Protein AF-A0AAU9PNP9-F1 (afdb_monomer)

Solvent-accessible surface area (backbone atoms only — not comparable to full-atom values): 13789 Å² total; per-residue (Å²): 142,91,84,80,79,74,67,66,65,58,49,56,53,52,50,39,52,51,36,48,78,72,65,42,57,69,62,28,52,54,51,42,51,53,54,66,73,71,56,67,99,46,78,76,41,34,61,48,32,48,52,41,36,50,53,36,59,77,66,61,78,50,58,68,66,56,42,44,59,70,21,48,48,49,30,50,58,59,48,67,74,57,88,57,95,46,73,68,55,50,51,50,43,53,52,50,53,49,52,48,51,53,50,52,48,54,51,49,50,55,48,52,55,49,65,67,30,67,68,52,45,50,54,50,52,51,51,50,53,53,51,52,52,52,52,52,50,51,53,49,49,54,50,47,39,51,48,51,62,76,45,67,94,52,34,69,65,45,51,56,49,51,52,51,48,38,72,77,39,65,90,36,63,72,50,52,53,48,50,54,52,33,61,71,73,32,67,71,72,76,48,55,90,46,47,64,65,53,53,65,63,66,78,72,71,97,71,75,96,53,98,81,36,72,66,60,58,44,54,58,69,65,26,72,65,57,62,51,50,57,53,54,59,66,66,70,78,119

InterPro domains:
  IPR038980 Serine/threonine-protein kinase ATM, plant [PTHR37079] (12-131)

Mean predicted aligned error: 16.33 Å

pLDDT: mean 71.62, std 15.39, range [35.06, 94.81]

Organism: NCBI:txid75947

Foldseek 3Di:
DPPDPPPPLVVLVVVLVVCVVVVVLVVSLVSLVVSLVPDDLDLVSLVSLLVNLVSCLVVVVDDLVCSLPSRLVSSLVSLVVDPDPDPVSVVVNVVSVVSSVVSVVVVVVVVVCLVPDPVNVVVVVVVVVVVVVLVVVLVLLVVLLVVQLPDDPCLVVSVVVLVVCCVVVVVDVSSVVSVVVSLVRGDPVSCVVCLVVLVVVLVDDPDDDDCSDPNNVVVVVNPPPRVVVVVVVVVPPD

Nearest PDB structures (foldseek):
  9hmf-assembly1_K  TM=3.144E-01  e=1.156E+00  Campylobacter jejuni
  5w5i-assembly1_C  TM=2.755E-01  e=7.717E-01  Homo sapiens
  5i4e-assembly1_A  TM=2.021E-01  e=1.823E+00  Homo sapiens

Sequence (238 aa):
MATKKINNEDQLVEEAKLLWAQGQHEMVINLAKYISENRKMNEAAADVYRLVGKWLAETRSSNSRAILEKYLKNVVNLADKHQSTDKKSVARQGQTHFQLAHYADAVFRSYEERLTSNEWQAAMRLRKHKQDRDNFLSIALEGYKRCLVIGDKYDVRVVFRLVSLWFGLSTRQIVVDGMLSTIKEVQSCKFIPLVYHIASRLGSSKDSQGPNTFQVRTLEFTGVHRISLDKASLHMEF

Structure (mmCIF, N/CA/C/O backbone):
data_AF-A0AAU9PNP9-F1
#
_entry.id   AF-A0AAU9PNP9-F1
#
loop_
_atom_site.group_PDB
_atom_site.id
_atom_site.type_symbol
_atom_site.label_atom_id
_atom_site.label_alt_id
_atom_site.label_comp_id
_atom_site.label_asym_id
_atom_site.label_entity_id
_atom_site.label_seq_id
_atom_site.pdbx_PDB_ins_code
_atom_site.Cartn_x
_atom_site.Cartn_y
_atom_site.Cartn_z
_atom_site.occupancy
_atom_site.B_iso_or_equiv
_atom_site.auth_seq_id
_atom_site.auth_comp_id
_atom_site.auth_asym_id
_atom_site.auth_atom_id
_atom_site.pdbx_PDB_model_num
ATOM 1 N N . MET A 1 1 ? -47.013 18.474 32.536 1.00 35.56 1 MET A N 1
ATOM 2 C CA . MET A 1 1 ? -46.897 17.063 32.097 1.00 35.56 1 MET A CA 1
ATOM 3 C C . MET A 1 1 ? -45.588 16.892 31.333 1.00 35.56 1 MET A C 1
ATOM 5 O O . MET A 1 1 ? -45.535 17.224 30.160 1.00 35.56 1 MET A O 1
ATOM 9 N N . ALA A 1 2 ? -44.515 16.474 32.009 1.00 39.31 2 ALA A N 1
ATOM 10 C CA . ALA A 1 2 ? -43.149 16.487 31.468 1.00 39.31 2 ALA A CA 1
ATOM 11 C C . ALA A 1 2 ? -42.393 15.174 31.758 1.00 39.31 2 ALA A C 1
ATOM 13 O O . ALA A 1 2 ? -41.297 15.190 32.304 1.00 39.31 2 ALA A O 1
ATOM 14 N N . THR A 1 3 ? -42.980 14.021 31.425 1.00 40.28 3 THR A N 1
ATOM 15 C CA . THR A 1 3 ? -42.414 12.700 31.771 1.00 40.28 3 THR A CA 1
ATOM 16 C C . THR A 1 3 ? -42.626 11.655 30.670 1.00 40.28 3 THR A C 1
ATOM 18 O O . THR A 1 3 ? -43.250 10.622 30.893 1.00 40.28 3 THR A O 1
ATOM 21 N N . LYS A 1 4 ? -42.125 11.891 29.446 1.00 41.47 4 LYS A N 1
ATOM 22 C CA . LYS A 1 4 ? -42.169 10.839 28.402 1.00 41.47 4 LYS A CA 1
ATOM 23 C C . LYS A 1 4 ? -40.990 10.753 27.429 1.00 41.47 4 LYS A C 1
ATOM 25 O O . LYS A 1 4 ? -41.072 10.009 26.462 1.00 41.47 4 LYS A O 1
ATOM 30 N N . LYS A 1 5 ? -39.883 11.463 27.680 1.00 45.12 5 LYS A N 1
ATOM 31 C CA . LYS A 1 5 ? -38.672 11.385 26.833 1.00 45.12 5 LYS A CA 1
ATOM 32 C C . LYS A 1 5 ? -37.518 10.572 27.429 1.00 45.12 5 LYS A C 1
ATOM 34 O O . LYS A 1 5 ? -36.577 10.281 26.710 1.00 45.12 5 LYS A O 1
ATOM 39 N N . ILE A 1 6 ? -37.610 10.179 28.701 1.00 47.09 6 ILE A N 1
ATOM 40 C CA . ILE A 1 6 ? -36.528 9.482 29.420 1.00 47.09 6 ILE A CA 1
ATOM 41 C C . ILE A 1 6 ? -36.566 7.955 29.179 1.00 47.09 6 ILE A C 1
ATOM 43 O O . ILE A 1 6 ? -35.537 7.302 29.250 1.00 47.09 6 ILE A O 1
ATOM 47 N N . ASN A 1 7 ? -37.706 7.376 28.778 1.00 52.00 7 ASN A N 1
ATOM 48 C CA . ASN A 1 7 ? -37.847 5.910 28.718 1.00 52.00 7 ASN A CA 1
ATOM 49 C C . ASN A 1 7 ? -37.267 5.232 27.465 1.00 52.00 7 ASN A C 1
ATOM 51 O O . ASN A 1 7 ? -36.976 4.045 27.524 1.00 52.00 7 ASN A O 1
ATOM 55 N N . ASN A 1 8 ? -37.104 5.933 26.339 1.00 59.75 8 ASN A N 1
ATOM 56 C CA . ASN A 1 8 ? -36.746 5.260 25.081 1.00 59.75 8 ASN A CA 1
ATOM 57 C C . ASN A 1 8 ? -35.229 5.018 24.943 1.00 59.75 8 ASN A C 1
ATOM 59 O O . ASN A 1 8 ? -34.804 4.072 24.291 1.00 59.75 8 ASN A O 1
ATOM 63 N N . GLU A 1 9 ? -34.395 5.861 25.559 1.00 62.22 9 GLU A N 1
ATOM 64 C CA . GLU A 1 9 ? -32.932 5.795 25.406 1.00 62.22 9 GLU A CA 1
ATOM 65 C C . GLU A 1 9 ? -32.271 4.750 26.309 1.00 62.22 9 GLU A C 1
ATOM 67 O O . GLU A 1 9 ? -31.285 4.135 25.903 1.00 62.22 9 GLU A O 1
ATOM 72 N N . ASP A 1 10 ? -32.803 4.535 27.512 1.00 66.69 10 ASP A N 1
ATOM 73 C CA . ASP A 1 10 ? -32.318 3.489 28.418 1.00 66.69 10 ASP A CA 1
ATOM 74 C C . ASP A 1 10 ? -32.810 2.105 27.972 1.00 66.69 10 ASP A C 1
ATOM 76 O O . ASP A 1 10 ? -32.077 1.123 28.076 1.00 66.69 10 ASP A O 1
ATOM 80 N N . GLN A 1 11 ? -33.997 2.037 27.357 1.00 72.88 11 GLN A N 1
ATOM 81 C CA . GLN A 1 11 ? -34.533 0.809 26.772 1.00 72.88 11 GLN A CA 1
ATOM 82 C C . GLN A 1 11 ? -33.646 0.273 25.636 1.00 72.88 11 GLN A C 1
ATOM 84 O O . GLN A 1 11 ? -33.367 -0.921 25.601 1.00 72.88 11 GLN A O 1
ATOM 89 N N . LEU A 1 12 ? -33.125 1.150 24.770 1.00 73.88 12 LEU A N 1
ATOM 90 C CA . LEU A 1 12 ? -32.201 0.764 23.693 1.00 73.88 12 LEU A CA 1
ATOM 91 C C . LEU A 1 12 ? -30.855 0.235 24.221 1.00 73.88 12 LEU A C 1
ATOM 93 O O . LEU A 1 12 ? -30.240 -0.632 23.602 1.00 73.88 12 LEU A O 1
ATOM 97 N N . VAL A 1 13 ? -30.381 0.741 25.365 1.00 76.50 13 VAL A N 1
ATOM 98 C CA . VAL A 1 13 ? -29.138 0.264 25.996 1.00 76.50 13 VAL A CA 1
ATOM 99 C C . VAL A 1 13 ? -29.343 -1.108 26.639 1.00 76.50 13 VAL A C 1
ATOM 101 O O . VAL A 1 13 ? -28.475 -1.971 26.513 1.00 76.50 13 VAL A O 1
ATOM 104 N N . GLU A 1 14 ? -30.478 -1.333 27.302 1.00 79.19 14 GLU A N 1
ATOM 105 C CA . GLU A 1 14 ? -30.820 -2.647 27.859 1.00 79.19 14 GLU A CA 1
ATOM 106 C C . GLU A 1 14 ? -31.075 -3.689 26.761 1.00 79.19 14 GLU A C 1
ATOM 108 O O . GLU A 1 14 ? -30.594 -4.817 26.861 1.00 79.19 14 GLU A O 1
ATOM 113 N N . GLU A 1 15 ? -31.724 -3.304 25.661 1.00 79.31 15 GLU A N 1
ATOM 114 C CA . GLU A 1 15 ? -31.883 -4.158 24.480 1.00 79.31 15 GLU A CA 1
ATOM 115 C C . GLU A 1 15 ? -30.523 -4.555 23.889 1.00 79.31 15 GLU A C 1
ATOM 117 O O . GLU A 1 15 ? -30.273 -5.734 23.636 1.00 79.31 15 GLU A O 1
ATOM 122 N N . ALA A 1 16 ? -29.587 -3.608 23.771 1.00 78.94 16 ALA A N 1
ATOM 123 C CA . ALA A 1 16 ? -28.230 -3.907 23.325 1.00 78.94 16 ALA A CA 1
ATOM 124 C C . ALA A 1 16 ? -27.496 -4.888 24.264 1.00 78.94 16 ALA A C 1
ATOM 126 O O . ALA A 1 16 ? -26.783 -5.774 23.790 1.00 78.94 16 ALA A O 1
ATOM 127 N N . LYS A 1 17 ? -27.685 -4.781 25.588 1.00 81.44 17 LYS A N 1
ATOM 128 C CA . LYS A 1 17 ? -27.109 -5.729 26.564 1.00 81.44 17 LYS A CA 1
ATOM 129 C C . LYS A 1 17 ? -27.721 -7.126 26.443 1.00 81.44 17 LYS A C 1
ATOM 131 O O . LYS A 1 17 ? -26.993 -8.113 26.543 1.00 81.44 17 LYS A O 1
ATOM 136 N N . LEU A 1 18 ? -29.031 -7.218 26.217 1.00 84.69 18 LEU A N 1
ATOM 137 C CA . LEU A 1 18 ? -29.730 -8.490 26.016 1.00 84.69 18 LEU A CA 1
ATOM 138 C C . LEU A 1 18 ? -29.262 -9.187 24.736 1.00 84.69 18 LEU A C 1
ATOM 140 O O . LEU A 1 18 ? -28.905 -10.363 24.776 1.00 84.69 18 LEU A O 1
ATOM 144 N N . LEU A 1 19 ? -29.182 -8.452 23.625 1.00 81.06 19 LEU A N 1
ATOM 145 C CA . LEU A 1 19 ? -28.675 -8.966 22.349 1.00 81.06 19 LEU A CA 1
ATOM 146 C C . LEU A 1 19 ? -27.215 -9.432 22.458 1.00 81.06 19 LEU A C 1
ATOM 148 O O . LEU A 1 19 ? -26.823 -10.422 21.838 1.00 81.06 19 LEU A O 1
ATOM 152 N N . TRP A 1 20 ? -26.418 -8.763 23.297 1.00 79.88 20 TRP A N 1
ATOM 153 C CA . TRP A 1 20 ? -25.053 -9.186 23.593 1.00 79.88 20 TRP A CA 1
ATOM 154 C C . TRP A 1 20 ? -25.008 -10.509 24.360 1.00 79.88 20 TRP A C 1
ATOM 156 O O . TRP A 1 20 ? -24.233 -11.394 24.005 1.00 79.88 20 TRP A O 1
ATOM 166 N N . ALA A 1 21 ? -25.866 -10.679 25.370 1.00 83.31 21 ALA A N 1
ATOM 167 C CA . ALA A 1 21 ? -25.982 -11.936 26.112 1.00 83.31 21 ALA A CA 1
ATOM 168 C C . ALA A 1 21 ? -26.477 -13.100 25.231 1.00 83.31 21 ALA A C 1
ATOM 170 O O . ALA A 1 21 ? -26.132 -14.251 25.479 1.00 83.31 21 ALA A O 1
ATOM 171 N N . GLN A 1 22 ? -27.245 -12.795 24.183 1.00 85.38 22 GLN A N 1
ATOM 172 C CA . GLN A 1 22 ? -27.723 -13.755 23.183 1.00 85.38 22 GLN A CA 1
ATOM 173 C C . GLN A 1 22 ? -26.691 -14.074 22.083 1.00 85.38 22 GLN A C 1
ATOM 175 O O . GLN A 1 22 ? -26.958 -14.918 21.230 1.00 85.38 22 GLN A O 1
ATOM 180 N N . GLY A 1 23 ? -25.523 -13.417 22.076 1.00 79.88 23 GLY A N 1
ATOM 181 C CA . GLY A 1 23 ? -24.447 -13.663 21.106 1.00 79.88 23 GLY A CA 1
ATOM 182 C C . GLY A 1 23 ? -24.648 -13.017 19.729 1.00 79.88 23 GLY A C 1
ATOM 183 O O . GLY A 1 23 ? -23.889 -13.296 18.801 1.00 79.88 23 GLY A O 1
ATOM 184 N N . GLN A 1 24 ? -25.636 -12.131 19.562 1.00 82.81 24 GLN A N 1
ATOM 185 C CA . GLN A 1 24 ? -25.901 -11.441 18.293 1.00 82.81 24 GLN A CA 1
ATOM 186 C C . GLN A 1 24 ? -24.978 -10.227 18.101 1.00 82.81 24 GLN A C 1
ATOM 188 O O . GLN A 1 24 ? -25.413 -9.075 18.069 1.00 82.81 24 GLN A O 1
ATOM 193 N N . HIS A 1 25 ? -23.674 -10.479 17.975 1.00 77.62 25 HIS A N 1
ATOM 194 C CA . HIS A 1 25 ? -22.650 -9.434 18.011 1.00 77.62 25 HIS A CA 1
ATOM 195 C C . HIS A 1 25 ? -22.803 -8.357 16.920 1.00 77.62 25 HIS A C 1
ATOM 197 O O . HIS A 1 25 ? -22.663 -7.175 17.228 1.00 77.62 25 HIS A O 1
ATOM 203 N N . GLU A 1 26 ? -23.143 -8.714 15.674 1.00 78.19 26 GLU A N 1
ATOM 204 C CA . GLU A 1 26 ? -23.312 -7.737 14.579 1.00 78.19 26 GLU A CA 1
ATOM 205 C C . GLU A 1 26 ? -24.470 -6.760 14.815 1.00 78.19 26 GLU A C 1
ATOM 207 O O . GLU A 1 26 ? -24.326 -5.553 14.599 1.00 78.19 26 GLU A O 1
ATOM 212 N N . MET A 1 27 ? -25.604 -7.264 15.311 1.00 74.88 27 MET A N 1
ATOM 213 C CA . MET A 1 27 ? -26.769 -6.436 15.621 1.00 74.88 27 MET A CA 1
ATOM 214 C C . MET A 1 27 ? -26.459 -5.477 16.773 1.00 74.88 27 MET A C 1
ATOM 216 O O . MET A 1 27 ? -26.782 -4.291 16.691 1.00 74.88 27 MET A O 1
ATOM 220 N N . VAL A 1 28 ? -25.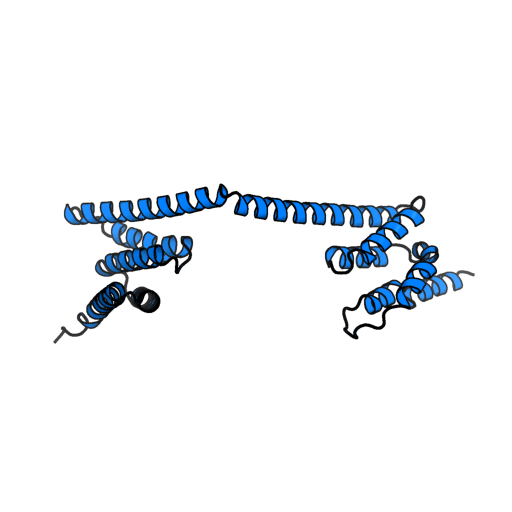739 -5.955 17.797 1.00 79.88 28 VAL A N 1
ATOM 221 C CA . VAL A 1 28 ? -25.275 -5.109 18.907 1.00 79.88 28 VAL A CA 1
ATOM 222 C C . VAL A 1 28 ? -24.354 -4.002 18.410 1.00 79.88 28 VAL A C 1
ATOM 224 O O . VAL A 1 28 ? -24.499 -2.865 18.843 1.00 79.88 28 VAL A O 1
ATOM 227 N N . ILE A 1 29 ? -23.438 -4.287 17.481 1.00 78.88 29 ILE A N 1
ATOM 228 C CA . ILE A 1 29 ? -22.523 -3.279 16.924 1.00 78.88 29 ILE A CA 1
ATOM 229 C C . ILE A 1 29 ? -23.286 -2.188 16.163 1.00 78.88 29 ILE A C 1
ATOM 231 O O . ILE A 1 29 ? -22.989 -1.001 16.321 1.00 78.88 29 ILE A O 1
ATOM 235 N N . ASN A 1 30 ? -24.261 -2.568 15.338 1.00 80.06 30 ASN A N 1
ATOM 236 C CA . ASN A 1 30 ? -25.053 -1.609 14.567 1.00 80.06 30 ASN A CA 1
ATOM 237 C C . ASN A 1 30 ? -25.940 -0.756 15.481 1.00 80.06 30 ASN A C 1
ATOM 239 O O . ASN A 1 30 ? -25.964 0.470 15.347 1.00 80.06 30 ASN A O 1
ATOM 243 N N . LEU A 1 31 ? -26.583 -1.383 16.468 1.00 77.75 31 LEU A N 1
ATOM 244 C CA . LEU A 1 31 ? -27.379 -0.693 17.479 1.00 77.75 31 LEU A CA 1
ATOM 245 C C . LEU A 1 31 ? -26.506 0.244 18.332 1.00 77.75 31 LEU A C 1
ATOM 247 O O . LEU A 1 31 ? -26.860 1.396 18.559 1.00 77.75 31 LEU A O 1
ATOM 251 N N . ALA A 1 32 ? -25.312 -0.199 18.722 1.00 76.44 32 ALA A N 1
ATOM 252 C CA . ALA A 1 32 ? -24.328 0.593 19.453 1.00 76.44 32 ALA A CA 1
ATOM 253 C C . ALA A 1 32 ? -23.862 1.836 18.675 1.00 76.44 32 ALA A C 1
ATOM 255 O O . ALA A 1 32 ? -23.763 2.926 19.247 1.00 76.44 32 ALA A O 1
ATOM 256 N N . LYS A 1 33 ? -23.610 1.704 17.364 1.00 75.56 33 LYS A N 1
ATOM 257 C CA . LYS A 1 33 ? -23.285 2.842 16.488 1.00 75.56 33 LYS A CA 1
ATOM 258 C C . LYS A 1 33 ? -24.450 3.829 16.420 1.00 75.56 33 LYS A C 1
ATOM 260 O O . LYS A 1 33 ? -24.233 5.019 16.642 1.00 75.56 33 LYS A O 1
ATOM 265 N N . TYR A 1 34 ? -25.669 3.330 16.234 1.00 79.44 34 TYR A N 1
ATOM 266 C CA . TYR A 1 34 ? -26.884 4.143 16.197 1.00 79.44 34 TYR A CA 1
ATOM 267 C C . TYR A 1 34 ? -27.121 4.918 17.505 1.00 79.44 34 TYR A C 1
ATOM 269 O O . TYR A 1 34 ? -27.380 6.121 17.483 1.00 79.44 34 TYR A O 1
ATOM 277 N N . ILE A 1 35 ? -26.964 4.266 18.661 1.00 75.94 35 ILE A N 1
ATOM 278 C CA . ILE A 1 35 ? -27.102 4.920 19.972 1.00 75.94 35 ILE A CA 1
ATOM 279 C C . ILE A 1 35 ? -26.035 6.015 20.143 1.00 75.94 35 ILE A C 1
ATOM 281 O O . ILE A 1 35 ? -26.321 7.089 20.674 1.00 75.94 35 ILE A O 1
ATOM 285 N N . SER A 1 36 ? -24.811 5.767 19.666 1.00 72.12 36 SER A N 1
ATOM 286 C CA . SER A 1 36 ? -23.695 6.712 19.785 1.00 72.12 36 SER A CA 1
ATOM 287 C C . SER A 1 36 ? -23.837 7.970 18.923 1.00 72.12 36 SER A C 1
ATOM 289 O O . SER A 1 36 ? -23.277 9.007 19.274 1.00 72.12 36 SER A O 1
ATOM 291 N N . GLU A 1 37 ? -24.567 7.884 17.809 1.00 74.06 37 GLU A N 1
ATOM 292 C CA . GLU A 1 37 ? -24.794 8.997 16.877 1.00 74.06 37 GLU A CA 1
ATOM 293 C C . GLU A 1 37 ? -25.996 9.856 17.284 1.00 74.06 37 GLU A C 1
ATOM 295 O O . GLU A 1 37 ? -26.007 11.057 17.023 1.00 74.06 37 GLU A O 1
ATOM 300 N N . ASN A 1 38 ? -26.963 9.271 17.996 1.00 68.94 38 ASN A N 1
ATOM 301 C CA . ASN A 1 38 ? -28.178 9.965 18.423 1.00 68.94 38 ASN A CA 1
ATOM 302 C C . ASN A 1 38 ? -28.107 10.578 19.833 1.00 68.94 38 ASN A C 1
ATOM 304 O O . ASN A 1 38 ? -28.953 11.408 20.174 1.00 68.94 38 ASN A O 1
ATOM 308 N N . ARG A 1 39 ? -27.126 10.207 20.674 1.00 64.62 39 ARG A N 1
ATOM 309 C CA . ARG A 1 39 ? -27.019 10.751 22.041 1.00 64.62 39 ARG A CA 1
ATOM 310 C C . ARG A 1 39 ? -26.385 12.142 22.079 1.00 64.62 39 ARG A C 1
ATOM 312 O O . ARG A 1 39 ? -25.310 12.383 21.536 1.00 64.62 39 ARG A O 1
ATOM 319 N N . LYS A 1 40 ? -27.014 13.045 22.841 1.00 59.84 40 LYS A N 1
ATOM 320 C CA . LYS A 1 40 ? -26.400 14.313 23.265 1.00 59.84 40 LYS A CA 1
ATOM 321 C C . LYS A 1 40 ? -25.300 14.051 24.304 1.00 59.84 40 LYS A C 1
ATOM 323 O O . LYS A 1 40 ? -25.410 13.133 25.114 1.00 59.84 40 LYS A O 1
ATOM 328 N N . MET A 1 41 ? -24.256 14.881 24.274 1.00 55.31 41 MET A N 1
ATOM 329 C CA . MET A 1 41 ? -23.075 14.860 25.154 1.00 55.31 41 MET A CA 1
ATOM 330 C C . MET A 1 41 ? -23.445 15.125 26.632 1.00 55.31 41 MET A C 1
ATOM 332 O O . MET A 1 41 ? -23.243 16.227 27.129 1.00 55.31 41 MET A O 1
ATOM 336 N N . ASN A 1 42 ? -23.997 14.120 27.319 1.00 59.25 42 ASN A N 1
ATOM 337 C CA . ASN A 1 42 ? -24.372 14.143 28.741 1.00 59.25 42 ASN A CA 1
ATOM 338 C C . ASN A 1 42 ? -23.568 13.098 29.543 1.00 59.25 42 ASN A C 1
ATOM 340 O O . ASN A 1 42 ? -22.994 12.178 28.965 1.00 59.25 42 ASN A O 1
ATOM 344 N N . GLU A 1 43 ? -23.586 13.175 30.878 1.00 56.69 43 GLU A N 1
ATOM 345 C CA . GLU A 1 43 ? -22.874 12.242 31.776 1.00 56.69 43 GLU A CA 1
ATOM 346 C C . GLU A 1 43 ? -23.274 10.769 31.539 1.00 56.69 43 GLU A C 1
ATOM 348 O O . GLU A 1 43 ? -22.416 9.898 31.418 1.00 56.69 43 GLU A O 1
ATOM 353 N N . ALA A 1 44 ? -24.565 10.495 31.313 1.00 61.97 44 ALA A N 1
ATOM 354 C CA . ALA A 1 44 ? -25.053 9.157 30.959 1.00 61.97 44 ALA A CA 1
ATOM 355 C C . ALA A 1 44 ? -24.565 8.671 29.577 1.00 61.97 44 ALA A C 1
ATOM 357 O O . ALA A 1 44 ? -24.612 7.479 29.283 1.00 61.97 44 ALA A O 1
ATOM 358 N N . ALA A 1 45 ? -24.118 9.570 28.692 1.00 67.50 45 ALA A N 1
ATOM 359 C CA . ALA A 1 45 ? -23.546 9.190 27.403 1.00 67.50 45 ALA A CA 1
ATOM 360 C C . ALA A 1 45 ? -22.128 8.618 27.557 1.00 67.50 45 ALA A C 1
ATOM 362 O O . ALA A 1 45 ? -21.765 7.726 26.793 1.00 67.50 45 ALA A O 1
ATOM 363 N N . ALA A 1 46 ? -21.357 9.049 28.565 1.00 67.44 46 ALA A N 1
ATOM 364 C CA . ALA A 1 46 ? -20.016 8.521 28.834 1.00 67.44 46 ALA A CA 1
ATOM 365 C C . ALA A 1 46 ? -20.040 7.006 29.119 1.00 67.44 46 ALA A C 1
ATOM 367 O O . ALA A 1 46 ? -19.233 6.258 28.563 1.00 67.44 46 ALA A O 1
ATOM 368 N N . ASP A 1 47 ? -21.018 6.533 29.899 1.00 71.25 47 ASP A N 1
ATOM 369 C CA . ASP A 1 47 ? -21.206 5.105 30.189 1.00 71.25 47 ASP A CA 1
ATOM 370 C C . ASP A 1 47 ? -21.544 4.280 28.942 1.00 71.25 47 ASP A C 1
ATOM 372 O O . ASP A 1 47 ? -21.067 3.153 28.784 1.00 71.25 47 ASP A O 1
ATOM 376 N N . VAL A 1 48 ? -22.320 4.860 28.026 1.00 74.00 48 VAL A N 1
ATOM 377 C CA . VAL A 1 48 ? -22.682 4.220 26.760 1.00 74.00 48 VAL A CA 1
ATOM 378 C C . VAL A 1 48 ? -21.487 4.175 25.811 1.00 74.00 48 VAL A C 1
ATOM 380 O O . VAL A 1 48 ? -21.176 3.104 25.299 1.00 74.00 48 VAL A O 1
ATOM 383 N N . TYR A 1 49 ? -20.752 5.276 25.619 1.00 75.25 49 TYR A N 1
ATOM 384 C CA . TYR A 1 49 ? -19.535 5.274 24.792 1.00 75.25 49 TYR A CA 1
ATOM 385 C C . TYR A 1 49 ? -18.487 4.280 25.312 1.00 75.25 49 TYR A C 1
ATOM 387 O O . TYR A 1 49 ? -17.803 3.637 24.515 1.00 75.25 49 TYR A O 1
ATOM 395 N N . ARG A 1 50 ? -18.405 4.095 26.635 1.00 75.56 50 ARG A N 1
ATOM 396 C CA . ARG A 1 50 ? -17.552 3.089 27.280 1.00 75.56 50 ARG A CA 1
ATOM 397 C C . ARG A 1 50 ? -17.984 1.662 26.942 1.00 75.56 50 ARG A C 1
ATOM 399 O O . ARG A 1 50 ? -17.150 0.856 26.530 1.00 75.56 50 ARG A O 1
ATOM 406 N N . LEU A 1 51 ? -19.275 1.355 27.079 1.00 75.88 51 LEU A N 1
ATOM 407 C CA . LEU A 1 51 ? -19.828 0.033 26.770 1.00 75.88 51 LEU A CA 1
ATOM 408 C C . LEU A 1 51 ? -19.677 -0.307 25.279 1.00 75.88 51 LEU A C 1
ATOM 410 O O . LEU A 1 51 ? -19.207 -1.388 24.934 1.00 75.88 51 LEU A O 1
ATOM 414 N N . VAL A 1 52 ? -19.977 0.655 24.403 1.00 78.19 52 VAL A N 1
ATOM 415 C CA . VAL A 1 52 ? -19.802 0.520 22.952 1.00 78.19 52 VAL A CA 1
ATOM 416 C C . VAL A 1 52 ? -18.329 0.335 22.587 1.00 78.19 52 VAL A C 1
ATOM 418 O O . VAL A 1 52 ? -18.004 -0.552 21.801 1.00 78.19 52 VAL A O 1
ATOM 421 N N . GLY A 1 53 ? -17.421 1.112 23.186 1.00 77.19 53 GLY A N 1
ATOM 422 C CA . GLY A 1 53 ? -15.980 0.954 22.986 1.00 77.19 53 GLY A CA 1
ATOM 423 C C . GLY A 1 53 ? -15.482 -0.440 23.379 1.00 77.19 53 GLY A C 1
ATOM 424 O O . GLY A 1 53 ? -14.709 -1.042 22.634 1.00 77.19 53 GLY A O 1
ATOM 425 N N . LYS A 1 54 ? -15.982 -0.989 24.496 1.00 80.25 54 LYS A N 1
ATOM 426 C CA . LYS A 1 54 ? -15.676 -2.355 24.944 1.00 80.25 54 LYS A CA 1
ATOM 427 C C . LYS A 1 54 ? -16.169 -3.409 23.947 1.00 80.25 54 LYS A C 1
ATOM 429 O O . LYS A 1 54 ? -15.385 -4.251 23.520 1.00 80.25 54 LYS A O 1
ATOM 434 N N . TRP A 1 55 ? -17.431 -3.344 23.531 1.00 81.56 55 TRP A N 1
ATOM 435 C CA . TRP A 1 55 ? -18.002 -4.316 22.594 1.00 81.56 55 TRP A CA 1
ATOM 436 C C . TRP A 1 55 ? -17.346 -4.272 21.211 1.00 81.56 55 TRP A C 1
ATOM 438 O O . TRP A 1 55 ? -17.085 -5.319 20.617 1.00 81.56 55 TRP A O 1
ATOM 448 N N . LEU A 1 56 ? -17.013 -3.077 20.712 1.00 75.50 56 LEU A N 1
ATOM 449 C CA . LEU A 1 56 ? -16.277 -2.903 19.455 1.00 75.50 56 LEU A CA 1
ATOM 450 C C . LEU A 1 56 ? -14.856 -3.476 19.527 1.00 75.50 56 LEU A C 1
ATOM 452 O O . LEU A 1 56 ? -14.361 -4.012 18.534 1.00 75.50 56 LEU A O 1
ATOM 456 N N . ALA A 1 57 ? -14.209 -3.370 20.689 1.00 72.44 57 ALA A N 1
ATOM 457 C CA . ALA A 1 57 ? -12.892 -3.945 20.929 1.00 72.44 57 ALA A CA 1
ATOM 458 C C . ALA A 1 57 ? -12.936 -5.480 20.968 1.00 72.44 57 ALA A C 1
ATOM 460 O O . ALA A 1 57 ? -12.131 -6.128 20.301 1.00 72.44 57 ALA A O 1
ATOM 461 N N . GLU A 1 58 ? -13.895 -6.055 21.700 1.00 74.62 58 GLU A N 1
ATOM 462 C CA . GLU A 1 58 ? -14.054 -7.509 21.852 1.00 74.62 58 GLU A CA 1
ATOM 463 C C . GLU A 1 58 ? -14.430 -8.195 20.530 1.00 74.62 58 GLU A C 1
ATOM 465 O O . GLU A 1 58 ? -13.929 -9.273 20.226 1.00 74.62 58 GLU A O 1
ATOM 470 N N . THR A 1 59 ? -15.236 -7.541 19.691 1.00 74.62 59 THR A N 1
ATOM 471 C CA . THR A 1 59 ? -15.645 -8.077 18.377 1.00 74.62 59 THR A CA 1
ATOM 472 C C . THR A 1 59 ? -14.672 -7.766 17.241 1.00 74.62 59 THR A C 1
ATOM 474 O O . THR A 1 59 ? -14.877 -8.238 16.125 1.00 74.62 59 THR A O 1
ATOM 477 N N . ARG A 1 60 ? -13.634 -6.946 17.479 1.00 66.38 60 ARG A N 1
ATOM 478 C CA . ARG A 1 60 ? -12.700 -6.434 16.450 1.00 66.38 60 ARG A CA 1
ATOM 479 C C . ARG A 1 60 ? -13.395 -5.814 15.224 1.00 66.38 60 ARG A C 1
ATOM 481 O O . ARG A 1 60 ? -12.799 -5.702 14.156 1.00 66.38 60 ARG A O 1
ATOM 488 N N . SER A 1 61 ? -14.650 -5.390 15.368 1.00 60.88 61 SER A N 1
ATOM 489 C CA . SER A 1 61 ? -15.500 -4.955 14.250 1.00 60.88 61 SER A CA 1
ATOM 490 C C . SER A 1 61 ? -15.196 -3.525 13.779 1.00 60.88 61 SER A C 1
ATOM 492 O O . SER A 1 61 ? -15.730 -3.034 12.784 1.00 60.88 61 SER A O 1
ATOM 494 N N . SER A 1 62 ? -14.340 -2.795 14.493 1.00 61.69 62 SER A N 1
ATOM 495 C CA . SER A 1 62 ? -13.899 -1.457 14.102 1.00 61.69 62 SER A CA 1
ATOM 496 C C . SER A 1 62 ? -12.396 -1.302 14.281 1.00 61.69 62 SER A C 1
ATOM 498 O O . SER A 1 62 ? -11.782 -1.931 15.137 1.00 61.69 62 SER A O 1
ATOM 500 N N . ASN A 1 63 ? -11.797 -0.449 13.450 1.00 67.12 63 ASN A N 1
ATOM 501 C CA . ASN A 1 63 ? -10.375 -0.133 13.520 1.00 67.12 63 ASN A CA 1
ATOM 502 C C . ASN A 1 63 ? -10.028 0.399 14.920 1.00 67.12 63 ASN A C 1
ATOM 504 O O . ASN A 1 63 ? -10.661 1.352 15.378 1.00 67.12 63 ASN A O 1
ATOM 508 N N . SER A 1 64 ? -9.003 -0.161 15.566 1.00 70.50 64 SER A N 1
ATOM 509 C CA . SER A 1 64 ? -8.548 0.234 16.905 1.00 70.50 64 SER A CA 1
ATOM 510 C C . SER A 1 64 ? -8.330 1.744 17.045 1.00 70.50 64 SER A C 1
ATOM 512 O O . SER A 1 64 ? -8.623 2.325 18.088 1.00 70.50 64 SER A O 1
ATOM 514 N N . ARG A 1 65 ? -7.900 2.415 15.965 1.00 68.69 65 ARG A N 1
ATOM 515 C CA . ARG A 1 65 ? -7.763 3.878 15.920 1.00 68.69 65 ARG A CA 1
ATOM 516 C C . ARG A 1 65 ? -9.110 4.604 15.978 1.00 68.69 65 ARG A C 1
ATOM 518 O O . ARG A 1 65 ? -9.241 5.584 16.702 1.00 68.69 65 ARG A O 1
ATOM 525 N N . ALA A 1 66 ? -10.111 4.104 15.256 1.00 73.44 66 ALA A N 1
ATOM 526 C CA . ALA A 1 66 ? -11.463 4.657 15.267 1.00 73.44 66 ALA A CA 1
ATOM 527 C C . ALA A 1 66 ? -12.153 4.430 16.620 1.00 73.44 66 ALA A C 1
ATOM 529 O O . ALA A 1 66 ? -12.847 5.320 17.102 1.00 73.44 66 ALA A O 1
ATOM 530 N N . ILE A 1 67 ? -11.922 3.279 17.264 1.00 74.88 67 ILE A N 1
ATOM 531 C CA . ILE A 1 67 ? -12.422 2.997 18.619 1.00 74.88 67 ILE A CA 1
ATOM 532 C C . ILE A 1 67 ? -11.799 3.989 19.617 1.00 74.88 67 ILE A C 1
ATOM 534 O O . ILE A 1 67 ? -12.517 4.629 20.390 1.00 74.88 67 ILE A O 1
ATOM 538 N N . LEU A 1 68 ? -10.477 4.185 19.544 1.00 70.94 68 LEU A N 1
ATOM 539 C CA . LEU A 1 68 ? -9.741 5.103 20.414 1.00 70.94 68 LEU A CA 1
ATOM 540 C C . LEU A 1 68 ? -10.178 6.567 20.244 1.00 70.94 68 LEU A C 1
ATOM 542 O O . LEU A 1 68 ? -10.419 7.250 21.238 1.00 70.94 68 LEU A O 1
ATOM 546 N N . GLU A 1 69 ? -10.312 7.052 19.008 1.00 72.75 69 GLU A N 1
ATOM 547 C CA . GLU A 1 69 ? -10.670 8.451 18.738 1.00 72.75 69 GLU A CA 1
ATOM 548 C C . GLU A 1 69 ? -12.163 8.753 18.913 1.00 72.75 69 GLU A C 1
ATOM 550 O O . GLU A 1 69 ? -12.498 9.750 19.549 1.00 72.75 69 GLU A O 1
ATOM 555 N N . LYS A 1 70 ? -13.065 7.912 18.387 1.00 73.31 70 LYS A N 1
ATOM 556 C CA . LYS A 1 70 ? -14.513 8.200 18.372 1.00 73.31 70 LYS A CA 1
ATOM 557 C C . LYS A 1 70 ? -15.209 7.833 19.684 1.00 73.31 70 LYS A C 1
ATOM 559 O O . LYS A 1 70 ? -16.205 8.464 20.027 1.00 73.31 70 LYS A O 1
ATOM 564 N N . TYR A 1 71 ? -14.715 6.837 20.420 1.00 71.69 71 TYR A N 1
ATOM 565 C CA . TYR A 1 71 ? -15.412 6.325 21.604 1.00 71.69 71 TYR A CA 1
ATOM 566 C C . TYR A 1 71 ? -14.634 6.620 22.888 1.00 71.69 71 TYR A C 1
ATOM 568 O O . TYR A 1 71 ? -15.163 7.308 23.756 1.00 71.69 71 TYR A O 1
ATOM 576 N N . LEU A 1 72 ? -13.367 6.205 23.005 1.00 71.94 72 LEU A N 1
ATOM 577 C CA . LEU A 1 72 ? -12.630 6.333 24.275 1.00 71.94 72 LEU A CA 1
ATOM 578 C C . LEU A 1 72 ? -12.184 7.768 24.605 1.00 71.94 72 LEU A C 1
ATOM 580 O O . LEU A 1 72 ? -12.358 8.206 25.741 1.00 71.94 72 LEU A O 1
ATOM 584 N N . LYS A 1 73 ? -11.660 8.533 23.635 1.00 75.94 73 LYS A N 1
ATOM 585 C CA . LYS A 1 73 ? -11.311 9.952 23.859 1.00 75.94 73 LYS A CA 1
ATOM 586 C C . LYS A 1 73 ? -12.533 10.804 24.209 1.00 75.94 73 LYS A C 1
ATOM 588 O O . LYS A 1 73 ? -12.435 11.691 25.050 1.00 75.94 73 LYS A O 1
ATOM 593 N N . ASN A 1 74 ? -13.688 10.510 23.613 1.00 72.75 74 ASN A N 1
ATOM 594 C CA . ASN A 1 74 ? -14.933 11.210 23.927 1.00 72.75 74 ASN A CA 1
ATOM 595 C C . ASN A 1 74 ? -15.402 10.943 25.364 1.00 72.75 74 ASN A C 1
ATOM 597 O O . ASN A 1 74 ? -15.906 11.862 26.004 1.00 72.75 74 ASN A O 1
ATOM 601 N N . VAL A 1 75 ? -15.168 9.739 25.902 1.00 69.50 75 VAL A N 1
ATOM 602 C CA . VAL A 1 75 ? -15.469 9.429 27.312 1.00 69.50 75 VAL A CA 1
ATOM 603 C C . VAL A 1 75 ? -14.611 10.282 28.252 1.00 69.50 75 VAL A C 1
ATOM 605 O O . VAL A 1 75 ? -15.138 10.868 29.194 1.00 69.50 75 VAL A O 1
ATOM 608 N N . VAL A 1 76 ? -13.312 10.417 27.968 1.00 69.06 76 VAL A N 1
ATOM 609 C CA . VAL A 1 76 ? -12.404 11.251 28.777 1.00 69.06 76 VAL A CA 1
ATOM 610 C C . VAL A 1 76 ? -12.755 12.734 28.674 1.00 69.06 76 VAL A C 1
ATOM 612 O O . VAL A 1 76 ? -12.876 13.400 29.694 1.00 69.06 76 VAL A O 1
ATOM 615 N N . ASN A 1 77 ? -13.029 13.239 27.469 1.00 73.12 77 ASN A N 1
ATOM 616 C CA . ASN A 1 77 ? -13.435 14.634 27.277 1.00 73.12 77 ASN A CA 1
ATOM 617 C C . ASN A 1 77 ? -14.742 14.984 28.015 1.00 73.12 77 ASN A C 1
ATOM 619 O O . ASN A 1 77 ? -14.938 16.134 28.402 1.00 73.12 77 ASN A O 1
ATOM 623 N N . LEU A 1 78 ? -15.656 14.021 28.181 1.00 69.00 78 LEU A N 1
ATOM 624 C CA . LEU A 1 78 ? -16.878 14.195 28.973 1.00 69.00 78 LEU A CA 1
ATOM 625 C C . LEU A 1 78 ? -16.596 14.167 30.481 1.00 69.00 78 LEU A C 1
ATOM 627 O O . LEU A 1 78 ? -17.208 14.939 31.215 1.00 69.00 78 LEU A O 1
ATOM 631 N N . ALA A 1 79 ? -15.663 13.324 30.932 1.00 66.00 79 ALA A N 1
ATOM 632 C CA . ALA A 1 79 ? -15.251 13.248 32.333 1.00 66.00 79 ALA A CA 1
ATOM 633 C C . ALA A 1 79 ? -14.470 14.499 32.786 1.00 66.00 79 ALA A C 1
ATOM 635 O O . ALA A 1 79 ? -14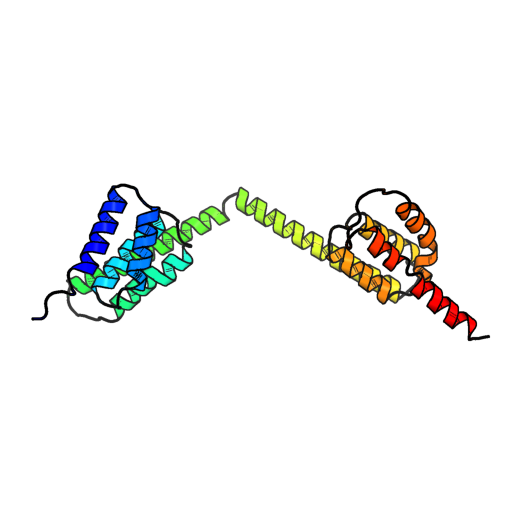.733 15.026 33.863 1.00 66.00 79 ALA A O 1
ATOM 636 N N . ASP A 1 80 ? -13.578 15.029 31.943 1.00 64.12 80 ASP A N 1
ATOM 637 C CA . ASP A 1 80 ? -12.743 16.197 32.266 1.00 64.12 80 ASP A CA 1
ATOM 638 C C . ASP A 1 80 ? -13.522 17.523 32.279 1.00 64.12 80 ASP A C 1
ATOM 640 O O . ASP A 1 80 ? -13.140 18.465 32.974 1.00 64.12 80 ASP A O 1
ATOM 644 N N . LYS A 1 81 ? -14.652 17.609 31.560 1.00 63.66 81 LYS A N 1
ATOM 645 C CA . LYS A 1 81 ? -15.531 18.796 31.568 1.00 63.66 81 LYS A CA 1
ATOM 646 C C . LYS A 1 81 ? -16.215 19.047 32.917 1.00 63.66 81 LYS A C 1
ATOM 648 O O . LYS A 1 81 ? -16.714 20.148 33.137 1.00 63.66 81 LYS A O 1
ATOM 653 N N . HIS A 1 82 ? -16.230 18.064 33.815 1.00 55.22 82 HIS A N 1
ATOM 654 C CA . HIS A 1 82 ? -16.867 18.152 35.125 1.00 55.22 82 HIS A CA 1
ATOM 655 C C . HIS A 1 82 ? -15.846 17.919 36.252 1.00 55.22 82 HIS A C 1
ATOM 657 O O . HIS A 1 82 ? -15.879 16.890 36.924 1.00 55.22 82 HIS A O 1
ATOM 663 N N . GLN A 1 83 ? -14.965 18.897 36.511 1.00 54.81 83 GLN A N 1
ATOM 664 C CA . GLN A 1 83 ? -14.190 18.960 37.762 1.00 54.81 83 GLN A CA 1
ATOM 665 C C . GLN A 1 83 ? -15.149 19.146 38.947 1.00 54.81 83 GLN A C 1
ATOM 667 O O . GLN A 1 83 ? -15.473 20.259 39.352 1.00 54.81 83 GLN A O 1
ATOM 672 N N . SER A 1 84 ? -15.653 18.039 39.481 1.00 56.38 84 SER A N 1
ATOM 673 C CA . SER A 1 84 ? -16.472 18.002 40.690 1.00 56.38 84 SER A CA 1
ATOM 674 C C . SER A 1 84 ? -15.656 17.376 41.817 1.00 56.38 84 SER A C 1
ATOM 676 O O . SER A 1 84 ? -14.993 16.362 41.629 1.00 56.38 84 SER A O 1
ATOM 678 N N . THR A 1 85 ? -15.695 17.982 43.002 1.00 56.50 85 THR A N 1
ATOM 679 C CA . THR A 1 85 ? -14.924 17.585 44.195 1.00 56.50 85 THR A CA 1
ATOM 680 C C . THR A 1 85 ? -15.511 16.371 44.937 1.00 56.50 85 THR A C 1
ATOM 682 O O . THR A 1 85 ? -15.130 16.095 46.076 1.00 56.50 85 THR A O 1
ATOM 685 N N . ASP A 1 86 ? -16.434 15.630 44.313 1.00 66.50 86 ASP A N 1
ATOM 686 C CA . ASP A 1 86 ? -17.077 14.451 44.898 1.00 66.50 86 ASP A CA 1
ATOM 687 C C . ASP A 1 86 ? -16.185 13.203 44.766 1.00 66.50 86 ASP A C 1
ATOM 689 O O . ASP A 1 86 ? -15.664 12.872 43.702 1.00 66.50 86 ASP A O 1
ATOM 693 N N . LYS A 1 87 ? -16.030 12.438 45.852 1.00 70.94 87 LYS A N 1
ATOM 694 C CA . LYS A 1 87 ? -15.166 11.242 45.871 1.00 70.94 87 LYS A CA 1
ATOM 695 C C . LYS A 1 87 ? -15.611 10.183 44.852 1.00 70.94 87 LYS A C 1
ATOM 697 O O . LYS A 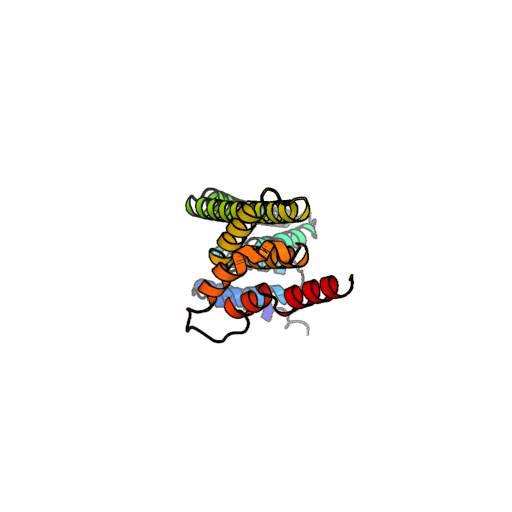1 87 ? -14.772 9.434 44.350 1.00 70.94 87 LYS A O 1
ATOM 702 N N . LYS A 1 88 ? -16.911 10.108 44.529 1.00 71.12 88 LYS A N 1
ATOM 703 C CA . LYS A 1 88 ? -17.440 9.164 43.527 1.00 71.12 88 LYS A CA 1
ATOM 704 C C . LYS A 1 88 ? -17.136 9.591 42.090 1.00 71.12 88 LYS A C 1
ATOM 706 O O . LYS A 1 88 ? -16.882 8.713 41.265 1.00 71.12 88 LYS A O 1
ATOM 711 N N . SER A 1 89 ? -17.135 10.888 41.777 1.00 65.62 89 SER A N 1
ATOM 712 C CA . SER A 1 89 ? -16.791 11.367 40.431 1.00 65.62 89 SER A CA 1
ATOM 713 C C . SER A 1 89 ? -15.298 11.194 40.147 1.00 65.62 89 SER A C 1
ATOM 715 O O . SER A 1 89 ? -14.947 10.679 39.087 1.00 65.62 89 SER A O 1
ATOM 717 N N . VAL A 1 90 ? -14.430 11.459 41.131 1.00 68.62 90 VAL A N 1
ATOM 718 C CA . VAL A 1 90 ? -12.979 11.205 41.033 1.00 68.62 90 VAL A CA 1
ATOM 719 C C . VAL A 1 90 ? -12.681 9.716 40.808 1.00 68.62 90 VAL A C 1
ATOM 721 O O . VAL A 1 90 ? -11.873 9.365 39.948 1.00 68.62 90 VAL A O 1
ATOM 724 N N . ALA A 1 91 ? -13.372 8.814 41.515 1.00 74.19 91 ALA A N 1
ATOM 725 C CA . ALA A 1 91 ? -13.227 7.372 41.299 1.00 74.19 91 ALA A CA 1
ATOM 726 C C . ALA A 1 91 ? -13.674 6.936 39.887 1.00 74.19 91 ALA A C 1
ATOM 728 O O . ALA A 1 91 ? -13.007 6.116 39.251 1.00 74.19 91 ALA A O 1
ATOM 729 N N . ARG A 1 92 ? -14.771 7.505 39.364 1.00 69.44 92 ARG A N 1
ATOM 730 C CA . ARG A 1 92 ? -15.250 7.251 37.990 1.00 69.44 92 ARG A CA 1
ATOM 731 C C . ARG A 1 92 ? -14.292 7.794 36.929 1.00 69.44 92 ARG A C 1
ATOM 733 O O . ARG A 1 92 ? -14.047 7.114 35.930 1.00 69.44 92 ARG A O 1
ATOM 740 N N . GLN A 1 93 ? -13.721 8.977 37.150 1.00 72.38 93 GLN A N 1
ATOM 741 C CA . GLN A 1 93 ? -12.712 9.569 36.273 1.00 72.38 93 GLN A CA 1
ATOM 742 C C . GLN A 1 93 ? -11.458 8.685 36.232 1.00 72.38 93 GLN A C 1
ATOM 744 O O . GLN A 1 93 ? -11.026 8.279 35.153 1.00 72.38 93 GLN A O 1
ATOM 749 N N . GLY A 1 94 ? -10.947 8.265 37.395 1.00 75.25 94 GLY A N 1
ATOM 750 C CA . GLY A 1 94 ? -9.816 7.337 37.492 1.00 75.25 94 GLY A CA 1
ATOM 751 C C . GLY A 1 94 ? -10.068 6.003 36.780 1.00 75.25 94 GLY A C 1
ATOM 752 O O . GLY A 1 94 ? -9.225 5.541 36.013 1.00 75.25 94 GLY A O 1
ATOM 753 N N . GLN A 1 95 ? -11.258 5.415 36.949 1.00 78.25 95 GLN A N 1
ATOM 754 C CA . GLN A 1 95 ? -11.643 4.187 36.246 1.00 78.25 95 GLN A CA 1
ATOM 755 C C . GLN A 1 95 ? -11.686 4.380 34.722 1.00 78.25 95 GLN A C 1
ATOM 757 O O . GLN A 1 95 ? -11.273 3.497 33.972 1.00 78.25 95 GLN A O 1
ATOM 762 N N . THR A 1 96 ? -12.165 5.533 34.258 1.00 75.25 96 THR A N 1
ATOM 763 C CA . THR A 1 96 ? -12.246 5.865 32.831 1.00 75.25 96 THR A CA 1
ATOM 764 C C . THR A 1 96 ? -10.856 6.006 32.212 1.00 75.25 96 THR A C 1
ATOM 766 O O . THR A 1 96 ? -10.578 5.389 31.182 1.00 75.25 96 THR A O 1
ATOM 769 N N . HIS A 1 97 ? -9.952 6.748 32.859 1.00 78.75 97 HIS A N 1
ATOM 770 C CA . HIS A 1 97 ? -8.568 6.866 32.397 1.00 78.75 97 HIS A CA 1
ATOM 771 C C . HIS A 1 97 ? -7.840 5.522 32.422 1.00 78.75 97 HIS A C 1
ATOM 773 O O . HIS A 1 97 ? -7.123 5.205 31.474 1.00 78.75 97 HIS A O 1
ATOM 779 N N . PHE A 1 98 ? -8.062 4.705 33.455 1.00 82.00 98 PHE A N 1
ATOM 780 C CA . PHE A 1 98 ? -7.494 3.361 33.530 1.00 82.00 98 PHE A CA 1
ATOM 781 C C . PHE A 1 98 ? -7.945 2.488 32.356 1.00 82.00 98 PHE A C 1
ATOM 783 O O . PHE A 1 98 ? -7.121 1.838 31.719 1.00 82.00 98 PHE A O 1
ATOM 790 N N . GLN A 1 99 ? -9.236 2.496 32.020 1.00 77.81 99 GLN A N 1
ATOM 791 C CA . GLN A 1 99 ? -9.745 1.718 30.891 1.00 77.81 99 GLN A CA 1
ATOM 792 C C . GLN A 1 99 ? -9.203 2.204 29.546 1.00 77.81 99 GLN A C 1
ATOM 794 O O . GLN A 1 99 ? -8.869 1.377 28.697 1.00 77.81 99 GLN A O 1
ATOM 799 N N . LEU A 1 100 ? -9.068 3.521 29.358 1.00 78.19 100 LEU A N 1
ATOM 800 C CA . LEU A 1 100 ? -8.416 4.074 28.172 1.00 78.19 100 LEU A CA 1
A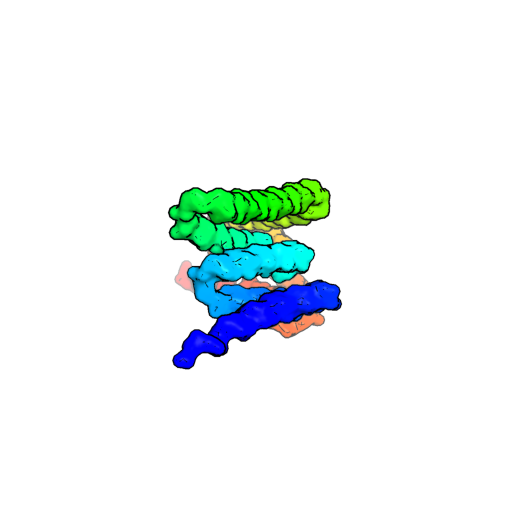TOM 801 C C . LEU A 1 100 ? -6.963 3.601 28.072 1.00 78.19 100 LEU A C 1
ATOM 803 O O . LEU A 1 100 ? -6.553 3.127 27.013 1.00 78.19 100 LEU A O 1
ATOM 807 N N . ALA A 1 101 ? -6.204 3.709 29.162 1.00 81.75 101 ALA A N 1
ATOM 808 C CA . ALA A 1 101 ? -4.808 3.295 29.202 1.00 81.75 101 ALA A CA 1
ATOM 809 C C . ALA A 1 101 ? -4.660 1.790 28.938 1.00 81.75 101 ALA A C 1
ATOM 811 O O . ALA A 1 101 ? -3.852 1.392 28.107 1.00 81.75 101 ALA A O 1
ATOM 812 N N . HIS A 1 102 ? -5.490 0.959 29.572 1.00 82.06 102 HIS A N 1
ATOM 813 C CA . HIS A 1 102 ? -5.473 -0.491 29.389 1.00 82.06 102 HIS A CA 1
ATOM 814 C C . HIS A 1 102 ? -5.817 -0.895 27.949 1.00 82.06 102 HIS A C 1
ATOM 816 O O . HIS A 1 102 ? -5.189 -1.786 27.381 1.00 82.06 102 HIS A O 1
ATOM 822 N N . TYR A 1 103 ? -6.796 -0.234 27.327 1.00 76.62 103 TYR A N 1
ATOM 823 C CA . TYR A 1 103 ? -7.105 -0.471 25.919 1.00 76.62 103 TYR A CA 1
ATOM 824 C C . TYR A 1 103 ? -5.960 -0.025 25.003 1.00 76.62 103 TYR A C 1
ATOM 826 O O . TYR A 1 103 ? -5.581 -0.763 24.096 1.00 76.62 103 TYR A O 1
ATOM 834 N N . ALA A 1 104 ? -5.386 1.156 25.245 1.00 76.44 104 ALA A N 1
ATOM 835 C CA . ALA A 1 104 ? -4.255 1.656 24.472 1.00 76.44 104 ALA A CA 1
ATOM 836 C C . ALA A 1 104 ? -3.032 0.726 24.577 1.00 76.44 104 ALA A C 1
ATOM 838 O O . ALA A 1 104 ? -2.411 0.446 23.553 1.00 76.44 104 ALA A O 1
ATOM 839 N N . ASP A 1 105 ? -2.741 0.191 25.769 1.00 82.12 105 ASP A N 1
ATOM 840 C CA . ASP A 1 105 ? -1.678 -0.800 25.988 1.00 82.12 105 ASP A CA 1
ATOM 841 C C . ASP A 1 105 ? -1.970 -2.116 25.252 1.00 82.12 105 ASP A C 1
ATOM 843 O O . ASP A 1 105 ? -1.116 -2.627 24.533 1.00 82.12 105 ASP A O 1
ATOM 847 N N . ALA A 1 106 ? -3.200 -2.636 25.331 1.00 80.44 106 ALA A N 1
ATOM 848 C CA . ALA A 1 106 ? -3.592 -3.845 24.603 1.00 80.44 106 ALA A CA 1
ATOM 849 C C . ALA A 1 106 ? -3.458 -3.676 23.079 1.00 80.44 106 ALA A C 1
ATOM 851 O O . ALA A 1 106 ? -2.955 -4.559 22.380 1.00 80.44 106 ALA A O 1
ATOM 852 N N . VAL A 1 107 ? -3.866 -2.516 22.557 1.00 75.94 107 VAL A N 1
ATOM 853 C CA . VAL A 1 107 ? -3.680 -2.171 21.147 1.00 75.94 107 VAL A CA 1
ATOM 854 C C . VAL A 1 107 ? -2.191 -2.103 20.816 1.00 75.94 107 VAL A C 1
ATOM 856 O O . VAL A 1 107 ? -1.774 -2.732 19.845 1.00 75.94 107 VAL A O 1
ATOM 859 N N . PHE A 1 108 ? -1.380 -1.414 21.618 1.00 80.19 108 PHE A N 1
ATOM 860 C CA . PHE A 1 108 ? 0.068 -1.328 21.424 1.00 80.19 108 PHE A CA 1
ATOM 861 C C . PHE A 1 108 ? 0.737 -2.709 21.392 1.00 80.19 108 PHE A C 1
ATOM 863 O O . PHE A 1 108 ? 1.439 -3.016 20.430 1.00 80.19 108 PHE A O 1
ATOM 870 N N . ARG A 1 109 ? 0.443 -3.586 22.359 1.00 81.81 109 ARG A N 1
ATOM 871 C CA . ARG A 1 109 ? 0.964 -4.964 22.377 1.00 81.81 109 ARG A CA 1
ATOM 872 C C . ARG A 1 109 ? 0.585 -5.740 21.121 1.00 81.81 109 ARG A C 1
ATOM 874 O O . ARG A 1 109 ? 1.442 -6.377 20.525 1.00 81.81 109 ARG A O 1
ATOM 881 N N . SER A 1 110 ? -0.658 -5.613 20.651 1.00 80.56 110 SER A N 1
ATOM 882 C CA . SER A 1 110 ? -1.080 -6.260 19.401 1.00 80.56 110 SER A CA 1
ATOM 883 C C . SER A 1 110 ? -0.331 -5.731 18.165 1.00 80.56 110 SER A C 1
ATOM 885 O O . SER A 1 110 ? -0.101 -6.471 17.206 1.00 80.56 110 SER A O 1
ATOM 887 N N . TYR A 1 111 ? 0.073 -4.453 18.169 1.00 76.69 111 TYR A N 1
ATOM 888 C CA . TYR A 1 111 ? 0.937 -3.893 17.129 1.00 76.69 111 TYR A CA 1
ATOM 889 C C . TYR A 1 111 ? 2.344 -4.484 17.214 1.00 76.69 111 TYR A C 1
ATOM 891 O O . TYR A 1 111 ? 2.843 -4.937 16.187 1.00 76.69 111 TYR A O 1
ATOM 899 N N . GLU A 1 112 ? 2.946 -4.536 18.401 1.00 77.38 112 GLU A N 1
ATOM 900 C CA . GLU A 1 112 ? 4.278 -5.117 18.625 1.00 77.38 112 GLU A CA 1
ATOM 901 C C . GLU A 1 112 ? 4.334 -6.604 18.246 1.00 77.38 112 GLU A C 1
ATOM 903 O O . GLU A 1 112 ? 5.217 -7.022 17.497 1.00 77.38 112 GLU A O 1
ATOM 908 N N . GLU A 1 113 ? 3.350 -7.405 18.659 1.00 81.19 113 GLU A N 1
ATOM 909 C CA . GLU A 1 113 ? 3.218 -8.819 18.275 1.00 81.19 113 GLU A CA 1
ATOM 910 C C . GLU A 1 113 ? 3.117 -8.988 16.753 1.00 81.19 113 GLU A C 1
ATOM 912 O O . GLU A 1 113 ? 3.738 -9.865 16.149 1.00 81.19 113 GLU A O 1
ATOM 917 N N . ARG A 1 114 ? 2.371 -8.105 16.081 1.00 76.31 114 ARG A N 1
ATOM 918 C CA . A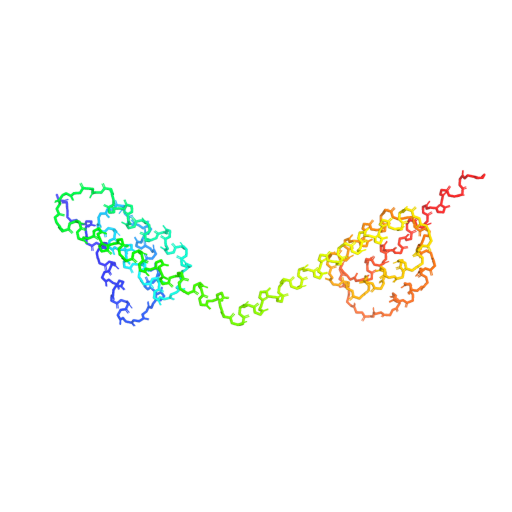RG A 1 114 ? 2.250 -8.145 14.621 1.00 76.31 114 ARG A CA 1
ATOM 919 C C . ARG A 1 114 ? 3.522 -7.675 13.914 1.00 76.31 114 ARG A C 1
ATOM 921 O O . ARG A 1 114 ? 3.835 -8.194 12.847 1.00 76.31 114 ARG A O 1
ATOM 928 N N . LEU A 1 115 ? 4.245 -6.708 14.476 1.00 73.50 115 LEU A N 1
ATOM 929 C CA . LEU A 1 115 ? 5.533 -6.239 13.954 1.00 73.50 115 LEU A CA 1
ATOM 930 C C . LEU A 1 115 ? 6.641 -7.286 14.137 1.00 73.50 115 LEU A C 1
ATOM 932 O O . LEU A 1 115 ? 7.553 -7.366 13.311 1.00 73.50 115 LEU A O 1
ATOM 936 N N . THR A 1 116 ? 6.554 -8.098 15.188 1.00 81.88 116 THR A N 1
ATOM 937 C CA . THR A 1 116 ? 7.488 -9.193 15.482 1.00 81.88 116 THR A CA 1
ATOM 938 C C . THR A 1 116 ? 7.104 -10.508 14.800 1.00 81.88 116 THR A C 1
ATOM 940 O O . THR A 1 116 ? 7.949 -11.388 14.667 1.00 81.88 116 THR A O 1
ATOM 943 N N . SER A 1 117 ? 5.876 -10.627 14.283 1.00 88.00 117 SER A N 1
ATOM 944 C CA . SER A 1 117 ? 5.427 -11.789 13.512 1.00 88.00 117 SER A CA 1
ATOM 945 C C . SER A 1 117 ? 6.303 -12.046 12.281 1.00 88.00 117 SER A C 1
ATOM 947 O O . SER A 1 117 ? 6.462 -11.191 11.402 1.00 88.00 117 SER A O 1
ATOM 949 N N . ASN A 1 118 ? 6.817 -13.274 12.182 1.00 84.12 118 ASN A N 1
ATOM 950 C CA . ASN A 1 118 ? 7.694 -13.704 11.094 1.00 84.12 118 ASN A CA 1
ATOM 951 C C . ASN A 1 118 ? 7.048 -13.539 9.711 1.00 84.12 118 ASN A C 1
ATOM 953 O O . ASN A 1 118 ? 7.707 -13.074 8.779 1.00 84.12 118 ASN A O 1
ATOM 957 N N . GLU A 1 119 ? 5.761 -13.865 9.574 1.00 86.00 119 GLU A N 1
ATOM 958 C CA . GLU A 1 119 ? 5.031 -13.760 8.305 1.00 86.00 119 GLU A CA 1
ATOM 959 C C . GLU A 1 119 ? 4.862 -12.304 7.867 1.00 86.00 119 GLU A C 1
ATOM 961 O O . GLU A 1 119 ? 5.101 -11.958 6.706 1.00 86.00 119 GLU A O 1
ATOM 966 N N . TRP A 1 120 ? 4.507 -11.425 8.809 1.00 83.88 120 TRP A N 1
ATOM 967 C CA . TRP A 1 120 ? 4.343 -10.003 8.528 1.00 83.88 120 TRP A CA 1
ATOM 968 C C . TRP A 1 120 ? 5.674 -9.364 8.131 1.00 83.88 120 TRP A C 1
ATOM 970 O O . TRP A 1 120 ? 5.751 -8.638 7.135 1.00 83.88 120 TRP A O 1
ATOM 980 N N . GLN A 1 121 ? 6.750 -9.689 8.851 1.00 86.69 121 GLN A N 1
ATOM 981 C CA . GLN A 1 121 ? 8.081 -9.218 8.496 1.00 86.69 121 GLN A CA 1
ATOM 982 C C . GLN A 1 121 ? 8.544 -9.769 7.141 1.00 86.69 121 GLN A C 1
ATOM 984 O O . GLN A 1 121 ? 9.135 -9.029 6.354 1.00 86.69 121 GLN A O 1
ATOM 989 N N . ALA A 1 122 ? 8.270 -11.038 6.825 1.00 88.56 122 ALA A N 1
ATOM 990 C CA . ALA A 1 122 ? 8.581 -11.618 5.518 1.00 88.56 122 ALA A CA 1
ATOM 991 C C . ALA A 1 122 ? 7.833 -10.894 4.386 1.00 88.56 122 ALA A C 1
ATOM 993 O O . ALA A 1 122 ? 8.444 -10.512 3.384 1.00 88.56 122 ALA A O 1
ATOM 994 N N . ALA A 1 123 ? 6.541 -10.609 4.570 1.00 89.12 123 ALA A N 1
ATOM 995 C CA . ALA A 1 123 ? 5.748 -9.839 3.616 1.00 89.12 123 ALA A CA 1
ATOM 996 C C . ALA A 1 123 ? 6.286 -8.407 3.433 1.00 89.12 123 ALA A C 1
ATOM 998 O O . ALA A 1 123 ? 6.374 -7.917 2.304 1.00 89.12 123 ALA A O 1
ATOM 999 N N . MET A 1 124 ? 6.693 -7.742 4.518 1.00 89.25 124 MET A N 1
ATOM 1000 C CA . MET A 1 124 ? 7.307 -6.410 4.474 1.00 89.25 124 MET A CA 1
ATOM 1001 C C . MET A 1 124 ? 8.651 -6.410 3.745 1.00 89.25 124 MET A C 1
ATOM 1003 O O . MET A 1 124 ? 8.871 -5.562 2.877 1.00 89.25 124 MET A O 1
ATOM 1007 N N . ARG A 1 125 ? 9.527 -7.384 4.027 1.00 91.38 125 ARG A N 1
ATOM 1008 C CA . ARG A 1 125 ? 10.799 -7.562 3.307 1.00 91.38 125 ARG A CA 1
ATOM 1009 C C . ARG A 1 125 ? 10.555 -7.770 1.816 1.00 91.38 125 ARG A C 1
ATOM 1011 O O . ARG A 1 125 ? 11.194 -7.113 1.001 1.00 91.38 125 ARG A O 1
ATOM 1018 N N . LEU A 1 126 ? 9.587 -8.610 1.446 1.00 93.44 126 LEU A N 1
ATOM 1019 C CA . LEU A 1 126 ? 9.234 -8.846 0.045 1.00 93.44 126 LEU A CA 1
ATOM 1020 C C . LEU A 1 126 ? 8.734 -7.572 -0.651 1.00 93.44 126 LEU A C 1
ATOM 1022 O O . LEU A 1 126 ? 9.127 -7.301 -1.786 1.00 93.44 126 LEU A O 1
ATOM 1026 N N . ARG A 1 127 ? 7.879 -6.781 0.011 1.00 92.25 127 ARG A N 1
ATOM 1027 C CA . ARG A 1 127 ? 7.411 -5.488 -0.518 1.00 92.25 127 ARG A CA 1
ATOM 1028 C C . ARG A 1 127 ? 8.572 -4.523 -0.727 1.00 92.25 127 ARG A C 1
ATOM 1030 O O . ARG A 1 127 ? 8.679 -3.951 -1.808 1.00 92.25 127 ARG A O 1
ATOM 1037 N N . LYS A 1 128 ? 9.463 -4.407 0.261 1.00 94.06 128 LYS A N 1
ATOM 1038 C CA . LYS A 1 128 ? 10.667 -3.576 0.166 1.00 94.06 128 LYS A CA 1
ATOM 1039 C C . LYS A 1 128 ? 11.554 -4.009 -1.003 1.00 94.06 128 LYS A C 1
ATOM 1041 O O . LYS A 1 128 ? 11.862 -3.192 -1.857 1.00 94.06 128 LYS A O 1
ATOM 1046 N N . HIS A 1 129 ? 11.853 -5.302 -1.125 1.00 94.81 129 HIS A N 1
ATOM 1047 C CA . HIS A 1 129 ? 12.639 -5.826 -2.245 1.00 94.81 129 HIS A CA 1
ATOM 1048 C C . HIS A 1 129 ? 11.996 -5.564 -3.611 1.00 94.81 129 HIS A C 1
ATOM 1050 O O . HIS A 1 129 ? 12.700 -5.252 -4.570 1.00 94.81 129 HIS A O 1
ATOM 1056 N N . LYS A 1 130 ? 10.666 -5.683 -3.725 1.00 92.69 130 LYS A N 1
ATOM 1057 C CA . LYS A 1 130 ? 9.955 -5.347 -4.966 1.00 92.69 130 LYS A CA 1
ATOM 1058 C C . LYS A 1 130 ? 10.086 -3.858 -5.299 1.00 92.69 130 LYS A C 1
ATOM 1060 O O . LYS A 1 130 ? 10.351 -3.554 -6.457 1.00 92.69 130 LYS A O 1
ATOM 1065 N N . GLN A 1 131 ? 9.955 -2.976 -4.307 1.00 93.56 131 GLN A N 1
ATOM 1066 C CA . GLN A 1 131 ? 10.132 -1.534 -4.486 1.00 93.56 131 GLN A CA 1
ATOM 1067 C C . GLN A 1 131 ? 11.564 -1.187 -4.905 1.00 93.56 131 GLN A C 1
ATOM 1069 O O . GLN A 1 131 ? 11.757 -0.469 -5.880 1.00 93.56 131 GLN A O 1
ATOM 1074 N N . ASP A 1 132 ? 12.566 -1.731 -4.213 1.00 94.75 132 ASP A N 1
ATOM 1075 C CA . ASP A 1 132 ? 13.977 -1.478 -4.514 1.00 94.75 132 ASP A CA 1
ATOM 1076 C C . ASP A 1 132 ? 14.325 -1.946 -5.932 1.00 94.75 132 ASP A C 1
ATOM 1078 O O . ASP A 1 132 ? 14.951 -1.218 -6.701 1.00 94.75 132 ASP A O 1
ATOM 1082 N N . ARG A 1 133 ? 13.846 -3.131 -6.330 1.00 92.88 133 ARG A N 1
ATOM 1083 C CA . ARG A 1 133 ? 13.994 -3.637 -7.701 1.00 92.88 133 ARG A CA 1
ATOM 1084 C C . ARG A 1 133 ? 13.403 -2.672 -8.732 1.00 92.88 133 ARG A C 1
ATOM 1086 O O . ARG A 1 133 ? 14.016 -2.453 -9.774 1.00 92.88 133 ARG A O 1
ATOM 1093 N N . ASP A 1 134 ? 12.223 -2.123 -8.466 1.00 91.00 134 ASP A N 1
ATOM 1094 C CA . ASP A 1 134 ? 11.548 -1.216 -9.395 1.00 91.00 134 ASP A CA 1
ATOM 1095 C C . ASP A 1 134 ? 12.263 0.154 -9.450 1.00 91.00 134 ASP A C 1
ATOM 1097 O O . ASP A 1 134 ? 12.406 0.727 -10.531 1.00 91.00 134 ASP A O 1
ATOM 1101 N N . ASN A 1 135 ? 12.835 0.614 -8.330 1.00 93.75 135 ASN A N 1
ATOM 1102 C CA . ASN A 1 135 ? 13.705 1.794 -8.280 1.00 93.75 135 ASN A CA 1
ATOM 1103 C C . ASN A 1 135 ? 14.984 1.598 -9.113 1.00 93.75 135 ASN A C 1
ATOM 1105 O O . ASN A 1 135 ? 15.322 2.451 -9.933 1.00 93.75 135 ASN A O 1
ATOM 1109 N N . PHE A 1 136 ? 15.681 0.467 -8.955 1.00 94.19 136 PHE A N 1
ATOM 1110 C CA . PHE A 1 136 ? 16.883 0.165 -9.744 1.00 94.19 136 PHE A CA 1
ATOM 1111 C C . PHE A 1 136 ? 16.584 0.057 -11.239 1.00 94.19 136 PHE A C 1
ATOM 1113 O O . PHE A 1 136 ? 17.377 0.513 -12.063 1.00 94.19 136 PHE A O 1
ATOM 1120 N N . LEU A 1 137 ? 15.430 -0.510 -11.594 1.00 93.25 137 LEU A N 1
ATOM 1121 C CA . LEU A 1 137 ? 14.975 -0.569 -12.978 1.00 93.25 137 LEU A CA 1
ATOM 1122 C C . LEU A 1 137 ? 14.757 0.834 -13.555 1.00 93.25 137 LEU A C 1
ATOM 1124 O O . LEU A 1 137 ? 15.222 1.102 -14.658 1.00 93.25 137 LEU A O 1
ATOM 1128 N N . SER A 1 138 ? 14.115 1.733 -12.806 1.00 92.06 138 SER A N 1
ATOM 1129 C CA . SER A 1 138 ? 13.917 3.128 -13.221 1.00 92.06 138 SER A CA 1
ATOM 1130 C C . SER A 1 138 ? 15.248 3.852 -13.460 1.00 92.06 138 SER A C 1
ATOM 1132 O O . SER A 1 138 ? 15.454 4.444 -14.519 1.00 92.06 138 SER A O 1
ATOM 1134 N N . ILE A 1 139 ? 16.202 3.713 -12.532 1.00 93.75 139 ILE A N 1
ATOM 1135 C CA . ILE A 1 139 ? 17.550 4.289 -12.667 1.00 93.75 139 ILE A CA 1
ATOM 1136 C C . ILE A 1 139 ? 18.260 3.742 -13.912 1.00 93.75 139 ILE A C 1
ATOM 1138 O O . ILE A 1 139 ? 18.886 4.503 -14.648 1.00 93.75 139 ILE A O 1
ATOM 1142 N N . ALA A 1 140 ? 18.154 2.435 -14.174 1.00 94.06 140 ALA A N 1
ATOM 1143 C CA . ALA A 1 140 ? 18.759 1.823 -15.352 1.00 94.06 140 ALA A CA 1
ATOM 1144 C C . ALA A 1 140 ? 18.148 2.360 -16.655 1.00 94.06 140 ALA A C 1
ATOM 1146 O O . ALA A 1 140 ? 18.893 2.696 -17.572 1.00 94.06 140 ALA A O 1
ATOM 1147 N N . LEU A 1 141 ? 16.817 2.476 -16.736 1.00 92.06 141 LEU A N 1
ATOM 1148 C CA . LEU A 1 141 ? 16.129 3.018 -17.913 1.00 92.06 141 LEU A CA 1
ATOM 1149 C C . LEU A 1 141 ? 16.538 4.471 -18.185 1.00 92.06 141 LEU A C 1
ATOM 1151 O O . LEU A 1 141 ? 16.902 4.797 -19.313 1.00 92.06 141 LEU A O 1
ATOM 1155 N N . GLU A 1 142 ? 16.558 5.317 -17.155 1.00 92.00 142 GLU A N 1
ATOM 1156 C CA . GLU A 1 142 ? 16.987 6.715 -17.275 1.00 92.00 142 GLU A CA 1
ATOM 1157 C C . GLU A 1 142 ? 18.470 6.824 -17.667 1.00 92.00 142 GLU A C 1
ATOM 1159 O O . GLU A 1 142 ? 18.834 7.615 -18.537 1.00 92.00 142 GLU A O 1
ATOM 1164 N N . GLY A 1 143 ? 19.336 5.993 -17.078 1.00 92.44 143 GLY A N 1
ATOM 1165 C CA . GLY A 1 143 ? 20.757 5.940 -17.423 1.00 92.44 143 GLY A CA 1
ATOM 1166 C C . GLY A 1 143 ? 20.995 5.508 -18.871 1.00 92.44 143 GLY A C 1
ATOM 1167 O O . GLY A 1 143 ? 21.796 6.121 -19.577 1.00 92.44 143 GLY A O 1
ATOM 1168 N N . TYR A 1 144 ? 20.266 4.495 -19.343 1.00 91.44 144 TYR A N 1
ATOM 1169 C CA . TYR A 1 144 ? 20.312 4.057 -20.736 1.00 91.44 144 TYR A CA 1
ATOM 1170 C C . TYR A 1 144 ? 19.807 5.136 -21.692 1.00 91.44 144 TYR A C 1
ATOM 1172 O O . TYR A 1 144 ? 20.474 5.407 -22.689 1.00 91.44 144 TYR A O 1
ATOM 1180 N N . LYS A 1 145 ? 18.695 5.803 -21.365 1.00 88.88 145 LYS A N 1
ATOM 1181 C CA . LY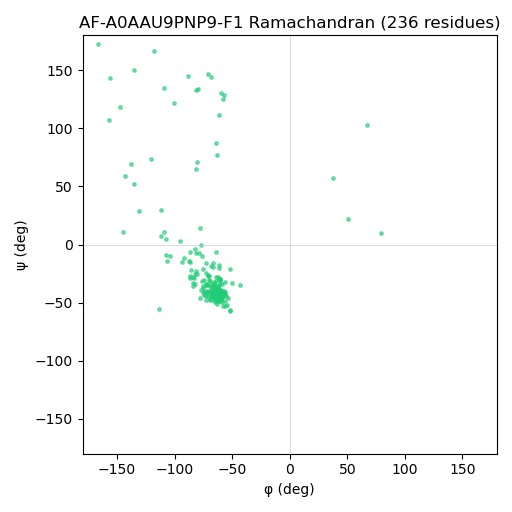S A 1 145 ? 18.182 6.936 -22.140 1.00 88.88 145 LYS A CA 1
ATOM 1182 C C . LYS A 1 145 ? 19.236 8.034 -22.280 1.00 88.88 145 LYS A C 1
ATOM 1184 O O . LYS A 1 145 ? 19.579 8.411 -23.395 1.00 88.88 145 LYS A O 1
ATOM 1189 N N . ARG A 1 146 ? 19.810 8.498 -21.164 1.00 89.38 146 ARG A N 1
ATOM 1190 C CA . ARG A 1 146 ? 20.862 9.531 -21.175 1.00 89.38 146 ARG A CA 1
ATOM 1191 C C . ARG A 1 146 ? 22.081 9.103 -21.977 1.00 89.38 146 ARG A C 1
ATOM 1193 O O . ARG A 1 146 ? 22.628 9.913 -22.717 1.00 89.38 146 ARG A O 1
ATOM 1200 N N . CYS A 1 147 ? 22.486 7.839 -21.866 1.00 90.38 147 CYS A N 1
ATOM 1201 C CA . CYS A 1 147 ? 23.603 7.317 -22.643 1.00 90.38 147 CYS A CA 1
ATOM 1202 C C . CYS A 1 147 ? 23.349 7.435 -24.153 1.00 90.38 14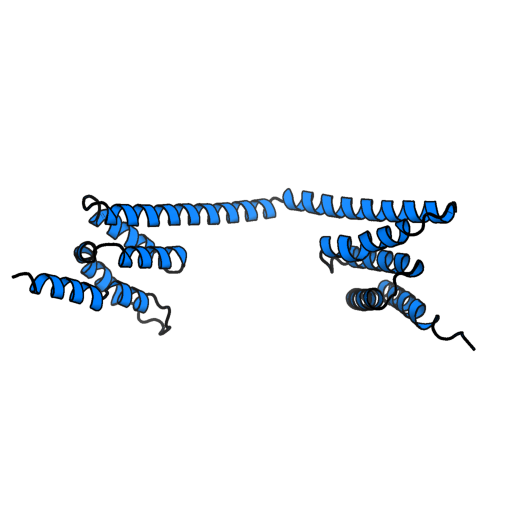7 CYS A C 1
ATOM 1204 O O . CYS A 1 147 ? 24.257 7.844 -24.868 1.00 90.38 147 CYS A O 1
ATOM 1206 N N . LEU A 1 148 ? 22.131 7.127 -24.612 1.00 87.25 148 LEU A N 1
ATOM 1207 C CA . LEU A 1 148 ? 21.737 7.242 -26.020 1.00 87.25 148 LEU A CA 1
ATOM 1208 C C . LEU A 1 148 ? 21.597 8.693 -26.496 1.00 87.25 148 LEU A C 1
ATOM 1210 O O . LEU A 1 148 ? 21.746 8.958 -27.685 1.00 87.25 148 LEU A O 1
ATOM 1214 N N . VAL A 1 149 ? 21.297 9.632 -25.597 1.00 86.69 149 VAL A N 1
ATOM 1215 C CA . VAL A 1 149 ? 21.216 11.063 -25.934 1.00 86.69 149 VAL A CA 1
ATOM 1216 C C . VAL A 1 149 ? 22.609 11.683 -26.068 1.00 86.69 149 VAL A C 1
ATOM 1218 O O . VAL A 1 149 ? 22.828 12.500 -26.954 1.00 86.69 149 VAL A O 1
ATOM 1221 N N . ILE A 1 150 ? 23.552 11.301 -25.200 1.00 88.19 150 ILE A N 1
ATOM 1222 C CA . ILE A 1 150 ? 24.858 11.969 -25.087 1.00 88.19 150 ILE A CA 1
ATOM 1223 C C . ILE A 1 150 ? 25.882 11.450 -26.106 1.00 88.19 150 ILE A C 1
ATOM 1225 O O . ILE A 1 150 ? 26.740 12.217 -26.537 1.00 88.19 150 ILE A O 1
ATOM 1229 N N . GLY A 1 151 ? 25.843 10.171 -26.488 1.00 82.06 151 GLY A N 1
ATOM 1230 C CA . GLY A 1 151 ? 26.837 9.648 -27.427 1.00 82.06 151 GLY A CA 1
ATOM 1231 C C . GLY A 1 151 ? 26.511 8.287 -28.022 1.00 82.06 151 GLY A C 1
ATOM 1232 O O . GLY A 1 151 ? 25.571 7.620 -27.608 1.00 82.06 151 GLY A O 1
ATOM 1233 N N . ASP A 1 152 ? 27.332 7.877 -28.992 1.00 84.31 152 ASP A N 1
ATOM 1234 C CA . ASP A 1 152 ? 26.964 6.794 -29.920 1.00 84.31 152 ASP A CA 1
ATOM 1235 C C . ASP A 1 152 ? 27.703 5.471 -29.652 1.00 84.31 152 ASP A C 1
ATOM 1237 O O . ASP A 1 152 ? 27.322 4.396 -30.117 1.00 84.31 152 ASP A O 1
ATOM 1241 N N . LYS A 1 153 ? 28.768 5.516 -28.838 1.00 86.31 153 LYS A N 1
ATOM 1242 C CA . LYS A 1 153 ? 29.689 4.387 -28.597 1.00 86.31 153 LYS A CA 1
ATOM 1243 C C . LYS A 1 153 ? 28.995 3.116 -28.096 1.00 86.31 153 LYS A C 1
ATOM 1245 O O . LYS A 1 153 ? 29.463 2.007 -28.357 1.00 86.31 153 LYS A O 1
ATOM 1250 N N . TYR A 1 154 ? 27.918 3.269 -27.332 1.00 86.62 154 TYR A N 1
ATOM 1251 C CA . TYR A 1 154 ? 27.213 2.157 -26.698 1.00 86.62 154 TYR A CA 1
ATOM 1252 C C . TYR A 1 154 ? 25.815 1.925 -27.275 1.00 86.62 154 TYR A C 1
ATOM 1254 O O . TYR A 1 154 ? 25.107 1.067 -26.748 1.00 86.62 154 TYR A O 1
ATOM 1262 N N . ASP A 1 155 ? 25.434 2.616 -28.357 1.00 83.31 155 ASP A N 1
ATOM 1263 C CA . ASP A 1 155 ? 24.068 2.620 -28.895 1.00 83.31 155 ASP A CA 1
ATOM 1264 C C . ASP A 1 155 ? 23.531 1.217 -29.122 1.00 83.31 155 ASP A C 1
ATOM 1266 O O . ASP A 1 155 ? 22.541 0.824 -28.515 1.00 83.31 155 ASP A O 1
ATOM 1270 N N . VAL A 1 156 ? 24.238 0.409 -29.914 1.00 82.06 156 VAL A N 1
ATOM 1271 C CA . VAL A 1 156 ? 23.818 -0.963 -30.213 1.00 82.06 156 VAL A CA 1
ATOM 1272 C C . VAL A 1 156 ? 23.582 -1.744 -28.915 1.00 82.06 156 VAL A C 1
ATOM 1274 O O . VAL A 1 156 ? 22.496 -2.275 -28.695 1.00 82.06 156 VAL A O 1
ATOM 1277 N N . ARG A 1 157 ? 24.551 -1.754 -27.991 1.00 86.00 157 ARG A N 1
ATOM 1278 C CA . ARG A 1 157 ? 24.442 -2.507 -26.727 1.00 86.00 157 ARG A CA 1
ATOM 1279 C C . ARG A 1 157 ? 23.281 -2.023 -25.856 1.00 86.00 157 ARG A C 1
ATOM 1281 O O . ARG A 1 157 ? 22.558 -2.849 -25.296 1.00 86.00 157 ARG A O 1
ATOM 1288 N N . VAL A 1 158 ? 23.109 -0.709 -25.736 1.00 88.75 158 VAL A N 1
ATOM 1289 C CA . VAL A 1 158 ? 22.079 -0.095 -24.893 1.00 88.75 158 VAL A CA 1
ATOM 1290 C C . VAL A 1 158 ? 20.693 -0.307 -25.490 1.00 88.75 158 VAL A C 1
ATOM 1292 O O . VAL A 1 158 ? 19.795 -0.732 -24.765 1.00 88.75 158 VAL A O 1
ATOM 1295 N N . VAL A 1 159 ? 20.515 -0.118 -26.801 1.00 84.56 159 VAL A N 1
ATOM 1296 C CA . VAL A 1 159 ? 19.222 -0.349 -27.457 1.00 84.56 159 VAL A CA 1
ATOM 1297 C C . VAL A 1 159 ? 18.845 -1.832 -27.394 1.00 84.56 159 VAL A C 1
ATOM 1299 O O . VAL A 1 159 ? 17.722 -2.143 -27.003 1.00 84.56 159 VAL A O 1
ATOM 1302 N N . PHE A 1 160 ? 19.772 -2.768 -27.649 1.00 84.19 160 PHE A N 1
ATOM 1303 C CA . PHE A 1 160 ? 19.502 -4.204 -27.468 1.00 84.19 160 PHE A CA 1
ATOM 1304 C C . PHE A 1 160 ? 19.047 -4.521 -26.035 1.00 84.19 160 PHE A C 1
ATOM 1306 O O . PHE A 1 160 ? 18.100 -5.291 -25.834 1.00 84.19 160 PHE A O 1
ATOM 1313 N N . ARG A 1 161 ? 19.687 -3.921 -25.023 1.00 89.50 161 ARG A N 1
ATOM 1314 C CA . ARG A 1 161 ? 19.320 -4.126 -23.616 1.00 89.50 161 ARG A CA 1
ATOM 1315 C C . ARG A 1 161 ? 17.959 -3.522 -23.275 1.00 89.50 161 ARG A C 1
ATOM 1317 O O . ARG A 1 161 ? 17.162 -4.207 -22.638 1.00 89.50 161 ARG A O 1
ATOM 1324 N N . LEU A 1 162 ? 17.682 -2.293 -23.706 1.00 86.75 162 LEU A N 1
ATOM 1325 C CA . LEU A 1 162 ? 16.400 -1.614 -23.499 1.00 86.75 162 LEU A CA 1
ATOM 1326 C C . LEU A 1 162 ? 15.247 -2.389 -24.130 1.00 86.75 162 LEU A C 1
ATOM 1328 O O . LEU A 1 162 ? 14.251 -2.664 -23.470 1.00 86.75 162 LEU A O 1
ATOM 1332 N N . VAL A 1 163 ? 15.423 -2.824 -25.375 1.00 81.75 163 VAL A N 1
ATOM 1333 C CA . VAL A 1 163 ? 14.443 -3.639 -26.094 1.00 81.75 163 VAL A CA 1
ATOM 1334 C C . VAL A 1 163 ? 14.238 -4.986 -25.391 1.00 81.75 163 VAL A C 1
ATOM 1336 O O . VAL A 1 163 ? 13.106 -5.426 -25.205 1.00 81.75 163 VAL A O 1
ATOM 1339 N N . SER A 1 164 ? 15.306 -5.626 -24.909 1.00 85.69 164 SER A N 1
ATOM 1340 C CA . SER A 1 164 ? 15.191 -6.869 -24.130 1.00 85.69 164 SER A CA 1
ATOM 1341 C C . SER A 1 164 ? 14.417 -6.673 -22.820 1.00 85.69 164 SER A C 1
ATOM 1343 O O . SER A 1 164 ? 13.603 -7.522 -22.459 1.00 85.69 164 SER A O 1
ATOM 1345 N N . LEU A 1 165 ? 14.642 -5.555 -22.118 1.00 87.81 165 LEU A N 1
ATOM 1346 C CA . LEU A 1 165 ? 13.896 -5.193 -20.908 1.00 87.81 165 LEU A CA 1
ATOM 1347 C C . LEU A 1 165 ? 12.426 -4.907 -21.224 1.00 87.81 165 LEU A C 1
ATOM 1349 O O . LEU A 1 165 ? 11.554 -5.380 -20.503 1.00 87.81 165 LEU A O 1
ATOM 1353 N N . TRP A 1 166 ? 12.154 -4.203 -22.322 1.00 84.19 166 TRP A N 1
ATOM 1354 C CA . TRP A 1 166 ? 10.806 -3.933 -22.812 1.00 84.19 166 TRP A CA 1
ATOM 1355 C C . TRP A 1 166 ? 10.017 -5.213 -23.079 1.00 84.19 166 TRP A C 1
ATOM 1357 O O . TRP A 1 166 ? 8.930 -5.396 -22.539 1.00 84.19 166 TRP A O 1
ATOM 1367 N N . PHE A 1 167 ? 10.581 -6.129 -23.870 1.00 79.62 167 PHE A N 1
ATOM 1368 C CA . PHE A 1 167 ? 9.936 -7.403 -24.187 1.00 79.62 167 PHE A CA 1
ATOM 1369 C C . PHE A 1 167 ? 9.759 -8.285 -22.944 1.00 79.62 167 PHE A C 1
ATOM 1371 O O . PHE A 1 167 ? 8.714 -8.910 -22.784 1.00 79.62 167 PHE A O 1
ATOM 1378 N N . GLY A 1 168 ? 10.760 -8.334 -22.059 1.00 82.62 168 GLY A N 1
ATOM 1379 C CA . GLY A 1 168 ? 10.721 -9.173 -20.858 1.00 82.62 168 GLY A CA 1
ATOM 1380 C C . GLY A 1 168 ? 9.824 -8.641 -19.736 1.00 82.62 168 GLY A C 1
ATOM 1381 O O . GLY A 1 168 ? 9.423 -9.409 -18.866 1.00 82.62 168 GLY A O 1
ATOM 1382 N N . LEU A 1 169 ? 9.515 -7.340 -19.731 1.00 83.88 169 LEU A N 1
ATOM 1383 C CA . LEU A 1 169 ? 8.782 -6.660 -18.655 1.00 83.88 169 LEU A CA 1
ATOM 1384 C C . LEU A 1 169 ? 7.622 -5.799 -19.186 1.00 83.88 169 LEU A C 1
ATOM 1386 O O . LEU A 1 169 ? 7.235 -4.821 -18.547 1.00 83.88 169 LEU A O 1
ATOM 1390 N N . SER A 1 170 ? 7.042 -6.177 -20.327 1.00 74.56 170 SER A N 1
ATOM 1391 C CA . SER A 1 170 ? 6.013 -5.409 -21.048 1.00 74.56 170 SER A CA 1
ATOM 1392 C C . SER A 1 170 ? 4.719 -5.169 -20.262 1.00 74.56 170 SER A C 1
ATOM 1394 O O . SER A 1 170 ? 3.979 -4.232 -20.551 1.00 74.56 170 SER A O 1
ATOM 1396 N N . THR A 1 171 ? 4.453 -5.975 -19.234 1.00 79.19 171 THR A N 1
ATOM 1397 C CA . THR A 1 171 ? 3.304 -5.817 -18.330 1.00 79.19 171 THR A CA 1
ATOM 1398 C C . THR A 1 171 ? 3.478 -4.684 -17.317 1.00 79.19 171 THR A C 1
ATOM 1400 O O . THR A 1 171 ? 2.528 -4.335 -16.618 1.00 79.19 171 THR A O 1
ATOM 1403 N N . ARG A 1 172 ? 4.680 -4.106 -17.198 1.00 80.00 172 ARG A N 1
ATOM 1404 C CA . ARG A 1 172 ? 4.995 -3.083 -16.196 1.00 80.00 172 ARG A CA 1
ATOM 1405 C C . ARG A 1 172 ? 4.977 -1.687 -16.781 1.00 80.00 172 ARG A C 1
ATOM 1407 O O . ARG A 1 172 ? 5.804 -1.3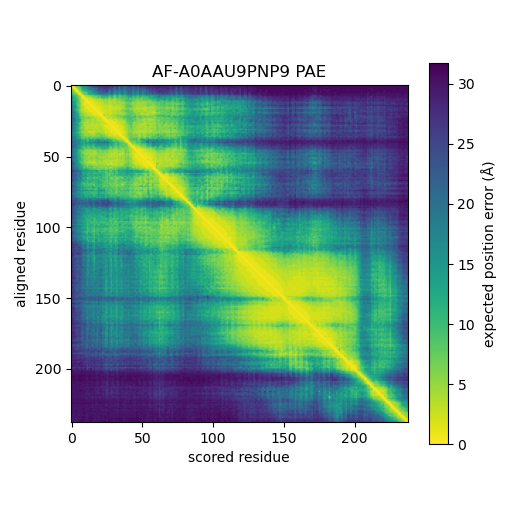54 -17.625 1.00 80.00 172 ARG A O 1
ATOM 1414 N N . GLN A 1 173 ? 4.136 -0.833 -16.209 1.00 83.62 173 GLN A N 1
ATOM 1415 C CA . GLN A 1 173 ? 3.964 0.531 -16.699 1.00 83.62 173 GLN A CA 1
ATOM 1416 C C . GLN A 1 173 ? 5.249 1.377 -16.626 1.00 83.62 173 GLN A C 1
ATOM 1418 O O . GLN A 1 173 ? 5.530 2.116 -17.554 1.00 83.62 173 GLN A O 1
ATOM 1423 N N . ILE A 1 174 ? 6.101 1.181 -15.611 1.00 85.12 174 ILE A N 1
ATOM 1424 C CA . ILE A 1 174 ? 7.394 1.891 -15.483 1.00 85.12 174 ILE A CA 1
ATOM 1425 C C . ILE A 1 174 ? 8.291 1.665 -16.711 1.00 85.12 174 ILE A C 1
ATOM 1427 O O . ILE A 1 174 ? 8.954 2.582 -17.190 1.00 85.12 174 ILE A O 1
ATOM 1431 N N . VAL A 1 175 ? 8.309 0.434 -17.228 1.00 84.06 175 VAL A N 1
ATOM 1432 C CA . VAL A 1 175 ? 9.089 0.086 -18.421 1.00 84.06 175 VAL A CA 1
ATOM 1433 C C . VAL A 1 175 ? 8.419 0.662 -19.659 1.00 84.06 175 VAL A C 1
ATOM 1435 O O . VAL A 1 175 ? 9.117 1.213 -20.508 1.00 84.06 175 VAL A O 1
ATOM 1438 N N . VAL A 1 176 ? 7.080 0.591 -19.702 1.00 81.56 176 VAL A N 1
ATOM 1439 C CA . VAL A 1 176 ? 6.242 1.199 -20.743 1.00 81.56 176 VAL A CA 1
ATOM 1440 C C . VAL A 1 176 ? 6.571 2.679 -20.942 1.00 81.56 176 VAL A C 1
ATOM 1442 O O . VAL A 1 176 ? 6.959 3.115 -22.026 1.00 81.56 176 VAL A O 1
ATOM 1445 N N . ASP A 1 177 ? 6.468 3.439 -19.864 1.00 82.56 177 ASP A N 1
ATOM 1446 C CA . ASP A 1 177 ? 6.654 4.883 -19.878 1.00 82.56 177 ASP A CA 1
ATOM 1447 C C . ASP A 1 177 ? 8.115 5.256 -20.160 1.00 82.56 177 ASP A C 1
ATOM 1449 O O . ASP A 1 177 ? 8.386 6.168 -20.945 1.00 82.56 177 ASP A O 1
ATOM 1453 N N . GLY A 1 178 ? 9.068 4.509 -19.588 1.00 83.25 178 GLY A N 1
ATOM 1454 C CA . GLY A 1 178 ? 10.498 4.735 -19.797 1.00 83.25 178 GLY A CA 1
ATOM 1455 C C . GLY A 1 178 ? 10.935 4.543 -21.252 1.00 83.25 178 GLY A C 1
ATOM 1456 O O . GLY A 1 178 ? 11.698 5.355 -21.782 1.00 83.25 178 GLY A O 1
ATOM 1457 N N . MET A 1 179 ? 10.424 3.519 -21.943 1.00 82.31 179 MET A N 1
ATOM 1458 C CA . MET A 1 179 ? 10.731 3.342 -23.368 1.00 82.31 179 MET A CA 1
ATOM 1459 C C . MET A 1 179 ? 10.055 4.407 -24.220 1.00 82.31 179 MET A C 1
ATOM 1461 O O . MET A 1 179 ? 10.691 4.928 -25.126 1.00 82.31 179 MET A O 1
ATOM 1465 N N . LEU A 1 180 ? 8.799 4.766 -23.930 1.00 79.06 180 LEU A N 1
ATOM 1466 C CA . LEU A 1 180 ? 8.100 5.823 -24.664 1.00 79.06 180 LEU A CA 1
ATOM 1467 C C . LEU A 1 180 ? 8.832 7.168 -24.545 1.00 79.06 180 LEU A C 1
ATOM 1469 O O . LEU A 1 180 ? 8.999 7.858 -25.550 1.00 79.06 180 LEU A O 1
ATOM 1473 N N . SER A 1 181 ? 9.328 7.522 -23.353 1.00 82.69 181 SER A N 1
ATOM 1474 C CA . SER A 1 181 ? 10.206 8.691 -23.155 1.00 82.69 181 SER A CA 1
ATOM 1475 C C . SER A 1 181 ? 11.502 8.564 -23.962 1.00 82.69 181 SER A C 1
ATOM 1477 O O . SER A 1 181 ? 11.879 9.500 -24.664 1.00 82.69 181 SER A O 1
ATOM 1479 N N . THR A 1 182 ? 12.141 7.392 -23.944 1.00 83.31 182 THR A N 1
ATOM 1480 C CA . THR A 1 182 ? 13.383 7.152 -24.695 1.00 83.31 182 THR A CA 1
ATOM 1481 C C . THR A 1 182 ? 13.182 7.303 -26.201 1.00 83.31 182 THR A C 1
ATOM 1483 O O . THR A 1 182 ? 13.981 7.956 -26.859 1.00 83.31 182 THR A O 1
ATOM 1486 N N . ILE A 1 183 ? 12.096 6.761 -26.754 1.00 76.69 183 ILE A N 1
ATOM 1487 C CA . ILE A 1 183 ? 11.765 6.892 -28.180 1.00 76.69 183 ILE A CA 1
ATOM 1488 C C . ILE A 1 183 ? 11.545 8.354 -28.541 1.00 76.69 183 ILE A C 1
ATOM 1490 O O . ILE A 1 183 ? 11.969 8.777 -29.607 1.00 76.69 183 ILE A O 1
ATOM 1494 N N . LYS A 1 184 ? 10.889 9.135 -27.671 1.00 77.94 184 LYS A N 1
ATOM 1495 C CA . LYS A 1 184 ? 10.655 10.565 -27.902 1.00 77.94 184 LYS A CA 1
ATOM 1496 C C . LYS A 1 184 ? 11.969 11.344 -27.969 1.00 77.94 184 LYS A C 1
ATOM 1498 O O . LYS A 1 184 ? 12.159 12.086 -28.928 1.00 77.94 184 LYS A O 1
ATOM 1503 N N . GLU A 1 185 ? 12.867 11.132 -27.016 1.00 81.12 185 GLU A N 1
ATOM 1504 C CA . GLU A 1 185 ? 14.078 11.946 -26.834 1.00 81.12 185 GLU A CA 1
ATOM 1505 C C . GLU A 1 185 ? 15.283 11.491 -27.680 1.00 81.12 185 GLU A C 1
ATOM 1507 O O . GLU A 1 185 ? 16.115 12.316 -28.048 1.00 81.12 185 GLU A O 1
ATOM 1512 N N . VAL A 1 186 ? 15.396 10.202 -28.013 1.00 81.25 186 VAL A N 1
ATOM 1513 C CA . VAL A 1 186 ? 16.551 9.647 -28.743 1.00 81.25 186 VAL A CA 1
ATOM 1514 C C . VAL A 1 186 ? 16.351 9.738 -30.259 1.00 81.25 186 VAL A C 1
ATOM 1516 O O . VAL A 1 186 ? 15.244 9.576 -30.769 1.00 81.25 186 VAL A O 1
ATOM 1519 N N . GLN A 1 187 ? 17.437 9.968 -31.003 1.00 74.75 187 GLN A N 1
ATOM 1520 C CA . GLN A 1 187 ? 17.426 9.993 -32.469 1.00 74.75 187 GLN A CA 1
ATOM 1521 C C . GLN A 1 187 ? 16.948 8.654 -33.059 1.00 74.75 187 GLN A C 1
ATOM 1523 O O . GLN A 1 187 ? 17.461 7.584 -32.719 1.00 74.75 187 GLN A O 1
ATOM 1528 N N . SER A 1 188 ? 15.994 8.716 -33.991 1.00 72.06 188 SER A N 1
ATOM 1529 C CA . SER A 1 188 ? 15.319 7.552 -34.585 1.00 72.06 188 SER A CA 1
ATOM 1530 C C . SER A 1 188 ? 16.291 6.612 -35.317 1.00 72.06 188 SER A C 1
ATOM 1532 O O . SER A 1 188 ? 16.088 5.397 -35.356 1.00 72.06 188 SER A O 1
ATOM 1534 N N . CYS A 1 189 ? 17.383 7.162 -35.861 1.00 69.38 189 CYS A N 1
ATOM 1535 C CA . CYS A 1 189 ?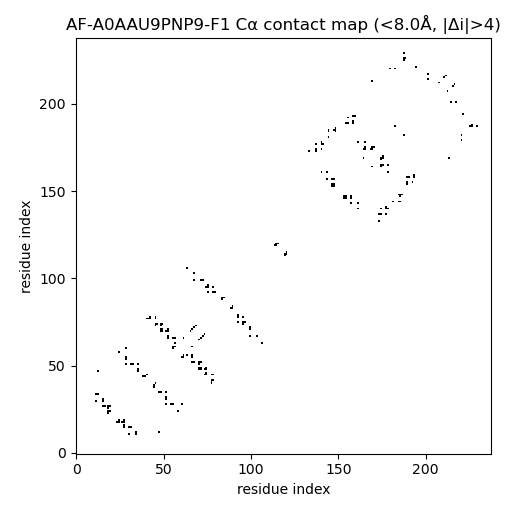 18.397 6.429 -36.619 1.00 69.38 189 CYS A CA 1
ATOM 1536 C C . CYS A 1 189 ? 19.119 5.346 -35.797 1.00 69.38 189 CYS A C 1
ATOM 1538 O O . CYS A 1 189 ? 19.494 4.306 -36.341 1.00 69.38 189 CYS A O 1
ATOM 1540 N N . LYS A 1 190 ? 19.229 5.523 -34.474 1.00 72.94 190 LYS A N 1
ATOM 1541 C CA . LYS A 1 190 ? 19.888 4.570 -33.563 1.00 72.94 190 LYS A CA 1
ATOM 1542 C C . LYS A 1 190 ? 19.129 3.251 -33.414 1.00 72.94 190 LYS A C 1
ATOM 1544 O O . LYS A 1 190 ? 19.700 2.240 -33.009 1.00 72.94 190 LYS A O 1
ATOM 1549 N N . PHE A 1 191 ? 17.848 3.240 -33.779 1.00 72.31 191 PHE A N 1
ATOM 1550 C CA . PHE A 1 191 ? 16.999 2.052 -33.733 1.00 72.31 191 PHE A CA 1
ATOM 1551 C C . PHE A 1 191 ? 16.994 1.267 -35.053 1.00 72.31 191 PHE A C 1
ATOM 1553 O O . PHE A 1 191 ? 16.550 0.118 -35.058 1.00 72.31 191 PHE A O 1
ATOM 1560 N N . ILE A 1 192 ? 17.536 1.825 -36.149 1.00 69.25 192 ILE A N 1
ATOM 1561 C CA . ILE A 1 192 ? 17.552 1.205 -37.491 1.00 69.25 192 ILE A CA 1
ATOM 1562 C C . ILE A 1 192 ? 18.158 -0.211 -37.488 1.00 69.25 192 ILE A C 1
ATOM 1564 O O . ILE A 1 192 ? 17.509 -1.111 -38.028 1.00 69.25 192 ILE A O 1
ATOM 1568 N N . PRO A 1 193 ? 19.313 -0.479 -36.836 1.00 65.75 193 PRO A N 1
ATOM 1569 C CA . PRO A 1 193 ? 19.898 -1.826 -36.802 1.00 65.75 193 PRO A CA 1
ATOM 1570 C C . PRO A 1 193 ? 18.999 -2.884 -36.140 1.00 65.75 193 PRO A C 1
ATOM 1572 O O . PRO A 1 193 ? 19.204 -4.083 -36.313 1.00 65.75 193 PRO A O 1
ATOM 1575 N N . LEU A 1 194 ? 17.998 -2.451 -35.372 1.00 64.50 194 LEU A N 1
ATOM 1576 C CA . LEU A 1 194 ? 17.115 -3.303 -34.582 1.00 64.50 194 LEU A CA 1
ATOM 1577 C C . LEU A 1 194 ? 15.700 -3.417 -35.147 1.00 64.50 194 LEU A C 1
ATOM 1579 O O . LEU A 1 194 ? 14.955 -4.291 -34.704 1.00 64.50 194 LEU A O 1
ATOM 1583 N N . VAL A 1 195 ? 15.343 -2.616 -36.155 1.00 66.25 195 VAL A N 1
ATOM 1584 C CA . VAL A 1 195 ? 14.025 -2.664 -36.809 1.00 66.25 195 VAL A CA 1
ATOM 1585 C C . VAL A 1 195 ? 13.725 -4.070 -37.321 1.00 66.25 195 VAL A C 1
ATOM 1587 O O . VAL A 1 195 ? 12.643 -4.590 -37.066 1.00 66.25 195 VAL A O 1
ATOM 1590 N N . TYR A 1 196 ? 14.698 -4.728 -37.958 1.00 62.62 196 TYR A N 1
ATOM 1591 C CA . TYR A 1 196 ? 14.527 -6.091 -38.465 1.00 62.62 196 TYR A CA 1
ATOM 1592 C C . TYR A 1 196 ? 14.267 -7.109 -37.339 1.00 62.62 196 TYR A C 1
ATOM 1594 O O . TYR A 1 196 ? 13.347 -7.924 -37.417 1.00 62.62 196 TYR A O 1
ATOM 1602 N N . HIS A 1 197 ? 15.022 -7.019 -36.240 1.00 64.12 197 HIS A N 1
ATOM 1603 C CA . HIS A 1 197 ? 14.860 -7.906 -35.085 1.00 64.12 197 HIS A CA 1
ATOM 1604 C C . HIS A 1 197 ? 13.513 -7.699 -34.380 1.00 64.12 197 HIS A C 1
ATOM 1606 O O . HIS A 1 197 ? 12.886 -8.667 -33.950 1.00 64.12 197 HIS A O 1
ATOM 1612 N N . ILE A 1 198 ? 13.038 -6.457 -34.295 1.00 65.06 198 ILE A N 1
ATOM 1613 C CA . ILE A 1 198 ? 11.743 -6.120 -33.694 1.00 65.06 198 ILE A CA 1
ATOM 1614 C C . ILE A 1 198 ? 10.597 -6.566 -34.608 1.00 65.06 198 ILE A C 1
ATOM 1616 O O . ILE A 1 198 ? 9.670 -7.222 -34.136 1.00 65.06 198 ILE A O 1
ATOM 1620 N N . ALA A 1 199 ? 10.699 -6.310 -35.916 1.00 59.47 199 ALA A N 1
ATOM 1621 C CA . ALA A 1 199 ? 9.729 -6.745 -36.921 1.00 59.47 199 ALA A CA 1
ATOM 1622 C C . ALA A 1 199 ? 9.548 -8.270 -36.928 1.00 59.47 199 ALA A C 1
ATOM 1624 O O . ALA A 1 199 ? 8.417 -8.755 -36.945 1.00 59.47 199 ALA A O 1
ATOM 1625 N N . SER A 1 200 ? 10.642 -9.032 -36.807 1.00 63.72 200 SER A N 1
ATOM 1626 C CA . SER A 1 200 ? 10.585 -10.500 -36.752 1.00 63.72 200 SER A CA 1
ATOM 1627 C C . SER A 1 200 ? 9.793 -11.042 -35.553 1.00 63.72 200 SER A C 1
ATOM 1629 O O . SER A 1 200 ? 9.168 -12.095 -35.648 1.00 63.72 200 SER A O 1
ATOM 1631 N N . ARG A 1 201 ? 9.766 -10.310 -34.430 1.00 56.31 201 ARG A N 1
ATOM 1632 C CA . ARG A 1 201 ? 9.014 -10.691 -33.223 1.00 56.31 201 ARG A CA 1
ATOM 1633 C C . ARG A 1 201 ? 7.561 -10.216 -33.234 1.00 56.31 201 ARG A C 1
ATOM 1635 O O . ARG A 1 201 ? 6.766 -10.720 -32.448 1.00 56.31 201 ARG A O 1
ATOM 1642 N N . LEU A 1 202 ? 7.203 -9.281 -34.116 1.00 57.50 202 LEU A N 1
ATOM 1643 C CA . LEU A 1 202 ? 5.831 -8.784 -34.266 1.00 57.50 202 LEU A CA 1
ATOM 1644 C C . LEU A 1 202 ? 4.940 -9.703 -35.104 1.00 57.50 202 LEU A C 1
ATOM 1646 O O . LEU A 1 202 ? 3.727 -9.704 -34.916 1.00 57.50 202 LEU A O 1
ATOM 1650 N N . GLY A 1 203 ? 5.528 -10.504 -35.995 1.00 52.09 203 GLY A N 1
ATOM 1651 C CA . GLY A 1 203 ? 4.790 -11.359 -36.929 1.00 52.09 203 GLY A CA 1
ATOM 1652 C C . GLY A 1 203 ? 4.202 -12.647 -36.342 1.00 52.09 203 GLY A C 1
ATOM 1653 O O . GLY A 1 203 ? 3.583 -13.405 -37.082 1.00 52.09 203 GLY A O 1
ATOM 1654 N N . SER A 1 204 ? 4.382 -12.931 -35.047 1.00 51.03 204 SER A N 1
ATOM 1655 C CA . SER A 1 204 ? 3.997 -14.224 -34.464 1.00 51.03 204 SER A CA 1
ATOM 1656 C C . SER A 1 204 ? 3.316 -14.089 -33.102 1.00 51.03 204 SER A C 1
ATOM 1658 O O . SER A 1 204 ? 3.862 -14.486 -32.077 1.00 51.03 204 SER A O 1
ATOM 1660 N N . SER A 1 205 ? 2.096 -13.553 -33.080 1.00 45.00 205 SER A N 1
ATOM 1661 C CA . SER A 1 205 ? 1.116 -13.906 -32.047 1.00 45.00 205 SER A CA 1
ATOM 1662 C C . SER A 1 205 ? -0.296 -13.631 -32.562 1.00 45.00 205 SER A C 1
ATOM 1664 O O . SER A 1 205 ? -0.703 -12.478 -32.714 1.00 45.00 205 SER A O 1
ATOM 1666 N N . LYS A 1 206 ? -1.027 -14.709 -32.864 1.00 45.72 206 LYS A N 1
ATOM 1667 C CA . LYS A 1 206 ? -2.479 -14.695 -33.046 1.00 45.72 206 LYS A CA 1
ATOM 1668 C C . LYS A 1 206 ? -3.124 -14.726 -31.661 1.00 45.72 206 LYS A C 1
ATOM 1670 O O . LYS A 1 206 ? -3.658 -15.757 -31.298 1.00 45.72 206 LYS A O 1
ATOM 1675 N N . ASP A 1 207 ? -3.058 -13.649 -30.885 1.00 41.88 207 ASP A N 1
ATOM 1676 C CA . ASP A 1 207 ? -3.874 -13.566 -29.672 1.00 41.88 207 ASP A CA 1
ATOM 1677 C C . ASP A 1 207 ? -4.306 -12.132 -29.353 1.00 41.88 207 ASP A C 1
ATOM 1679 O O . ASP A 1 207 ? -3.508 -11.253 -29.029 1.00 41.88 207 ASP A O 1
ATOM 1683 N N . SER A 1 208 ? -5.632 -11.970 -29.358 1.00 39.56 208 SER A N 1
ATOM 1684 C CA . SER A 1 208 ? -6.443 -10.955 -28.673 1.00 39.56 208 SER A CA 1
ATOM 1685 C C . SER A 1 208 ? -6.314 -9.488 -29.112 1.00 39.56 208 SER A C 1
ATOM 1687 O O . SER A 1 208 ? -5.434 -8.739 -28.701 1.00 39.56 208 SER A O 1
ATOM 1689 N N . GLN A 1 209 ? -7.316 -9.046 -29.878 1.00 44.94 209 GLN A N 1
ATOM 1690 C CA . GLN A 1 209 ? -7.640 -7.641 -30.106 1.00 44.94 209 GLN A CA 1
ATOM 1691 C C . GLN A 1 209 ? -7.999 -6.955 -28.777 1.00 44.94 209 GLN A C 1
ATOM 1693 O O . GLN A 1 209 ? -9.036 -7.223 -28.177 1.00 44.94 209 GLN A O 1
ATOM 1698 N N . GLY A 1 210 ? -7.143 -6.045 -28.327 1.00 43.72 210 GLY A N 1
ATOM 1699 C CA . GLY A 1 210 ? -7.433 -5.099 -27.254 1.00 43.72 210 GLY A CA 1
ATOM 1700 C C . GLY A 1 210 ? -6.516 -3.879 -27.388 1.00 43.72 210 GLY A C 1
ATOM 1701 O O . GLY A 1 210 ? -5.348 -4.060 -27.738 1.00 43.72 210 GLY A O 1
ATOM 1702 N N . PRO A 1 211 ? -6.982 -2.648 -27.101 1.00 46.56 211 PRO A N 1
ATOM 1703 C CA . PRO A 1 211 ? -6.258 -1.398 -27.391 1.00 46.56 211 PRO A CA 1
ATOM 1704 C C . PRO A 1 211 ? -4.929 -1.223 -26.629 1.00 46.56 211 PRO A C 1
ATOM 1706 O O . PRO A 1 211 ? -4.169 -0.306 -26.913 1.00 46.56 211 PRO A O 1
ATOM 1709 N N . ASN A 1 212 ? -4.617 -2.121 -25.688 1.00 46.16 212 ASN A N 1
ATOM 1710 C CA . ASN A 1 212 ? -3.383 -2.132 -24.898 1.00 46.16 212 ASN A CA 1
ATOM 1711 C C . ASN A 1 212 ? -2.420 -3.277 -25.249 1.00 46.16 212 ASN A C 1
ATOM 1713 O O . ASN A 1 212 ? -1.467 -3.518 -24.506 1.00 46.16 212 ASN A O 1
ATOM 1717 N N . THR A 1 213 ? -2.647 -4.008 -26.342 1.00 51.97 213 THR A N 1
ATOM 1718 C CA . THR A 1 213 ? -1.750 -5.107 -26.712 1.00 51.97 213 THR A CA 1
ATOM 1719 C C . THR A 1 213 ? -0.379 -4.601 -27.147 1.00 51.97 213 THR A C 1
ATOM 1721 O O . THR A 1 213 ? -0.227 -3.571 -27.805 1.00 51.97 213 THR A O 1
ATOM 1724 N N . PHE A 1 214 ? 0.632 -5.393 -26.790 1.00 49.66 214 PHE A N 1
ATOM 1725 C CA . PHE A 1 214 ? 2.040 -5.223 -27.137 1.00 49.66 214 PHE A CA 1
ATOM 1726 C C . PHE A 1 214 ? 2.262 -4.830 -28.612 1.00 49.66 214 PHE A C 1
ATOM 1728 O O . PHE A 1 214 ? 3.130 -4.016 -28.914 1.00 49.66 214 PHE A O 1
ATOM 1735 N N . GLN A 1 215 ? 1.436 -5.344 -29.528 1.00 51.50 215 GLN A N 1
ATOM 1736 C CA . GLN A 1 215 ? 1.494 -5.047 -30.961 1.00 51.50 215 GLN A CA 1
ATOM 1737 C C . GLN A 1 215 ? 1.170 -3.582 -31.295 1.00 51.50 215 GLN A C 1
ATOM 1739 O O . GLN A 1 215 ? 1.908 -2.981 -32.068 1.00 51.50 215 GLN A O 1
ATOM 1744 N N . VAL A 1 216 ? 0.150 -2.973 -30.675 1.00 53.75 216 VAL A N 1
ATOM 1745 C CA . VAL A 1 216 ? -0.236 -1.566 -30.918 1.00 53.75 216 VAL A CA 1
ATOM 1746 C C . VAL A 1 216 ? 0.870 -0.609 -30.462 1.00 53.75 216 VAL A C 1
ATOM 1748 O O . VAL A 1 216 ? 1.279 0.272 -31.211 1.00 53.75 216 VAL A O 1
ATOM 1751 N N . ARG A 1 217 ? 1.449 -0.842 -29.277 1.00 51.19 217 ARG A N 1
ATOM 1752 C CA . ARG A 1 217 ? 2.577 -0.034 -28.767 1.00 51.19 217 ARG A CA 1
ATOM 1753 C C . ARG A 1 217 ? 3.876 -0.281 -29.524 1.00 51.19 217 ARG A C 1
ATOM 1755 O O . ARG A 1 217 ? 4.729 0.596 -29.575 1.00 51.19 217 ARG A O 1
ATOM 1762 N N . THR A 1 218 ? 4.044 -1.457 -30.128 1.00 53.53 218 THR A N 1
ATOM 1763 C CA . THR A 1 218 ? 5.209 -1.709 -30.984 1.00 53.53 218 THR A CA 1
ATOM 1764 C C . THR A 1 218 ? 5.015 -1.153 -32.401 1.00 53.53 218 THR A C 1
ATOM 1766 O O . THR A 1 218 ? 5.993 -0.792 -33.041 1.00 53.53 218 THR A O 1
ATOM 1769 N N . LEU A 1 219 ? 3.779 -1.001 -32.882 1.00 52.31 219 LEU A N 1
ATOM 1770 C CA . LEU A 1 219 ? 3.462 -0.214 -34.082 1.00 52.31 219 LEU A CA 1
ATOM 1771 C C . LEU A 1 219 ? 3.740 1.286 -33.861 1.00 52.31 219 LEU A C 1
ATOM 1773 O O . LEU A 1 219 ? 4.255 1.949 -34.757 1.00 52.31 219 LEU A O 1
ATOM 1777 N N . GLU A 1 220 ? 3.495 1.812 -32.654 1.00 51.31 220 GLU A N 1
ATOM 1778 C CA . GLU A 1 220 ? 3.980 3.146 -32.255 1.00 51.31 220 GLU A CA 1
ATOM 1779 C C . GLU A 1 220 ? 5.515 3.195 -32.159 1.00 51.31 220 GLU A C 1
ATOM 1781 O O . GLU A 1 220 ? 6.130 4.153 -32.627 1.00 51.31 220 GLU A O 1
ATOM 1786 N N . PHE A 1 221 ? 6.141 2.147 -31.607 1.00 51.44 221 PHE A N 1
ATOM 1787 C CA . PHE A 1 221 ? 7.598 1.996 -31.518 1.00 51.44 221 PHE A CA 1
ATOM 1788 C C . PHE A 1 221 ? 8.283 2.039 -32.889 1.00 51.44 221 PHE A C 1
ATOM 1790 O O . PHE A 1 221 ? 9.321 2.676 -33.048 1.00 51.44 221 PHE A O 1
ATOM 1797 N N . THR A 1 222 ? 7.719 1.345 -33.882 1.00 51.88 222 THR A N 1
ATOM 1798 C CA . THR A 1 222 ? 8.266 1.292 -35.243 1.00 51.88 222 THR A CA 1
ATOM 1799 C C . THR A 1 222 ? 7.890 2.496 -36.086 1.00 51.88 222 THR A C 1
ATOM 1801 O O . THR A 1 222 ? 8.462 2.634 -37.164 1.00 51.88 222 THR A O 1
ATOM 1804 N N . GLY A 1 223 ? 7.004 3.375 -35.594 1.00 47.84 223 GLY A N 1
ATOM 1805 C CA . GLY A 1 223 ? 6.944 4.782 -35.974 1.00 47.84 223 GLY A CA 1
ATOM 1806 C C . GLY A 1 223 ? 7.230 5.023 -37.449 1.00 47.84 223 GLY A C 1
ATOM 1807 O O . GLY A 1 223 ? 8.138 5.782 -37.789 1.00 47.84 223 GLY A O 1
ATOM 1808 N N . VAL A 1 224 ? 6.442 4.388 -38.321 1.00 45.44 224 VAL A N 1
ATOM 1809 C CA . VAL A 1 224 ? 6.444 4.626 -39.773 1.00 45.44 224 VAL A CA 1
ATOM 1810 C C . VAL A 1 224 ? 6.285 6.130 -40.069 1.00 45.44 224 VAL A C 1
ATOM 1812 O O . VAL A 1 224 ? 6.744 6.606 -41.101 1.00 45.44 224 VAL A O 1
ATOM 1815 N N . HIS A 1 225 ? 5.761 6.912 -39.117 1.00 44.00 225 HIS A N 1
ATOM 1816 C CA . HIS A 1 225 ? 5.733 8.374 -39.144 1.00 44.00 225 HIS A CA 1
ATOM 1817 C C . HIS A 1 225 ? 7.070 9.075 -38.840 1.00 44.00 225 HIS A C 1
ATOM 1819 O O . HIS A 1 225 ? 7.395 10.046 -39.513 1.00 44.00 225 HIS A O 1
ATOM 1825 N N . ARG A 1 226 ? 7.864 8.622 -37.861 1.00 45.28 226 ARG A N 1
ATOM 1826 C CA . ARG A 1 226 ? 9.083 9.336 -37.430 1.00 45.28 226 ARG A CA 1
ATOM 1827 C C . ARG A 1 226 ? 10.299 9.000 -38.297 1.00 45.28 226 ARG A C 1
ATOM 1829 O O . ARG A 1 226 ? 11.070 9.889 -38.632 1.00 45.28 226 ARG A O 1
ATOM 1836 N N . ILE A 1 227 ? 10.407 7.748 -38.754 1.00 45.44 227 ILE A N 1
ATOM 1837 C CA . ILE A 1 227 ? 11.426 7.340 -39.737 1.00 45.44 227 ILE A CA 1
ATOM 1838 C C . ILE A 1 227 ? 11.149 7.990 -41.108 1.00 45.44 227 ILE A C 1
ATOM 1840 O O . ILE A 1 227 ? 12.091 8.351 -41.811 1.00 45.44 227 ILE A O 1
ATOM 1844 N N . SER A 1 228 ? 9.874 8.191 -41.476 1.00 39.34 228 SER A N 1
ATOM 1845 C CA . SER A 1 228 ? 9.508 8.911 -42.709 1.00 39.34 228 SER A CA 1
ATOM 1846 C C . SER A 1 228 ? 9.741 10.424 -42.616 1.00 39.34 228 SER A C 1
ATOM 1848 O O . SER A 1 228 ? 10.138 11.022 -43.611 1.00 39.34 228 SER A O 1
ATOM 1850 N N . LEU A 1 229 ? 9.548 11.046 -41.444 1.00 41.97 229 LEU A N 1
ATOM 1851 C CA . LEU A 1 229 ? 9.806 12.480 -41.237 1.00 41.97 229 LEU A CA 1
ATOM 1852 C C . LEU A 1 229 ? 11.307 12.818 -41.220 1.00 41.97 229 LEU A C 1
ATOM 1854 O O . LEU A 1 229 ? 11.706 13.779 -41.871 1.00 41.97 229 LEU A O 1
ATOM 1858 N N . ASP A 1 230 ? 12.153 12.003 -40.578 1.00 44.47 230 ASP A N 1
ATOM 1859 C CA . ASP A 1 230 ? 13.612 12.225 -40.592 1.00 44.47 230 ASP A CA 1
ATOM 1860 C C . ASP A 1 230 ? 14.207 12.041 -42.006 1.00 44.47 230 ASP A C 1
ATOM 1862 O O . ASP A 1 230 ? 15.114 12.773 -42.403 1.00 44.47 230 ASP A O 1
ATOM 1866 N N . LYS A 1 231 ? 13.658 11.121 -42.820 1.00 42.84 231 LYS A N 1
ATOM 1867 C CA . LYS A 1 231 ? 14.035 10.986 -44.241 1.00 42.84 231 LYS A CA 1
ATOM 1868 C C . LYS A 1 231 ? 13.572 12.164 -45.105 1.00 42.84 231 LYS A C 1
ATOM 1870 O O . LYS A 1 231 ? 14.254 12.479 -46.075 1.00 42.84 231 LYS A O 1
ATOM 1875 N N . ALA A 1 232 ? 12.446 12.798 -44.777 1.00 39.78 232 ALA A N 1
ATOM 1876 C CA . ALA A 1 232 ? 11.959 13.977 -45.494 1.00 39.78 232 ALA A CA 1
ATOM 1877 C C . ALA A 1 232 ? 12.819 15.224 -45.211 1.00 39.78 232 ALA A C 1
ATOM 1879 O O . ALA A 1 232 ? 13.067 15.998 -46.130 1.00 39.78 232 ALA A O 1
ATOM 1880 N N . SER A 1 233 ? 13.343 15.381 -43.988 1.00 37.75 233 SER A N 1
ATOM 1881 C CA . SER A 1 233 ? 14.285 16.466 -43.663 1.00 37.75 233 SER A CA 1
ATOM 1882 C C . SER A 1 233 ? 15.654 16.292 -44.333 1.00 37.75 233 SER A C 1
ATOM 1884 O O . SER A 1 233 ? 16.235 17.270 -44.785 1.00 37.75 233 SER A O 1
ATOM 1886 N N . LEU A 1 234 ? 16.146 15.056 -44.481 1.00 41.38 234 LEU A N 1
ATOM 1887 C CA . LEU A 1 234 ? 17.417 14.772 -45.171 1.00 41.38 234 LEU A CA 1
ATOM 1888 C C . LEU A 1 234 ? 17.353 14.939 -46.701 1.00 41.38 234 LEU A C 1
ATOM 1890 O O . LEU A 1 234 ? 18.395 15.029 -47.342 1.00 41.38 234 LEU A O 1
ATOM 1894 N N . HIS A 1 235 ? 16.157 14.993 -47.296 1.00 38.31 235 HIS A N 1
ATOM 1895 C CA . HIS A 1 235 ? 15.975 15.201 -48.738 1.00 38.31 235 HIS A CA 1
ATOM 1896 C C . HIS A 1 235 ? 15.726 16.671 -49.132 1.00 38.31 235 HIS A C 1
ATOM 1898 O O . HIS A 1 235 ? 15.516 16.937 -50.313 1.00 38.31 235 HIS A O 1
ATOM 1904 N N . MET A 1 236 ? 15.757 17.608 -48.172 1.00 35.06 236 MET A N 1
ATOM 1905 C CA . MET A 1 236 ? 15.652 19.060 -48.407 1.00 35.06 236 MET A CA 1
ATOM 1906 C C . MET A 1 236 ? 16.973 19.835 -48.212 1.00 35.06 236 MET A C 1
ATOM 1908 O O . MET A 1 236 ? 16.966 21.056 -48.330 1.00 35.06 236 MET A O 1
ATOM 1912 N N . GLU A 1 237 ? 18.101 19.161 -47.958 1.00 36.94 237 GLU A N 1
ATOM 1913 C CA . GLU A 1 237 ? 19.435 19.794 -47.859 1.00 36.94 237 GLU A CA 1
ATOM 1914 C C . GLU A 1 237 ? 20.402 19.422 -49.005 1.00 36.94 237 GLU A C 1
ATOM 1916 O O . GLU A 1 237 ? 21.618 19.436 -48.826 1.00 36.94 237 GLU A O 1
ATOM 1921 N N . PHE A 1 238 ? 19.887 19.138 -50.205 1.00 36.50 238 PHE A N 1
ATOM 1922 C CA . PHE A 1 238 ? 20.689 19.131 -51.437 1.00 36.50 238 PHE A CA 1
ATOM 1923 C C . PHE A 1 238 ? 19.986 19.884 -52.562 1.00 36.50 238 PHE A C 1
ATOM 1925 O O . PHE A 1 238 ? 18.777 19.631 -52.766 1.00 36.50 238 PHE A O 1
#

Secondary structure (DSSP, 8-state):
---SSSHHHHHHHHHHHHHHHTT-HHHHHHHHHHHHHH--S-HHHHHHHHHHHHHHHHTT-S-HHHHIIIIIHHHHHHHHT-----HHHHHHHHHHHHHHHHHHHHHHHHHHHHHH-HHHHHHHHHHHHHHHHHHHHHHHHHHHHHHHHH-STTHHHHHHHHHHHHHHTTT-HHHHHHHHHHHHHS-GGGGHHHHHHHHHHHS-------TT-HHHHHHHHH-HHHHHHHHHHHTS--

Radius of gyration: 33.56 Å; Cα contacts (8 Å, |Δi|>4): 133; chains: 1; bounding box: 77×34×97 Å